Protein AF-A0A4Q2V9C9-F1 (afdb_monomer_lite)

Structure (mmCIF, N/CA/C/O backbone):
data_AF-A0A4Q2V9C9-F1
#
_entry.id   AF-A0A4Q2V9C9-F1
#
loop_
_atom_site.group_PDB
_atom_site.id
_atom_site.type_symbol
_atom_site.label_atom_id
_atom_site.label_alt_id
_atom_site.label_comp_id
_atom_site.label_asym_id
_atom_site.label_entity_id
_atom_site.label_seq_id
_atom_site.pdbx_PDB_ins_code
_atom_site.Cartn_x
_atom_site.Cartn_y
_atom_site.Cartn_z
_atom_site.occupancy
_atom_site.B_iso_or_equiv
_atom_site.auth_seq_id
_atom_site.auth_comp_id
_atom_site.auth_asym_id
_atom_site.auth_atom_id
_atom_site.pdbx_PDB_model_num
ATOM 1 N N . MET A 1 1 ? -4.840 -22.068 32.275 1.00 35.94 1 MET A N 1
ATOM 2 C CA . MET A 1 1 ? -5.471 -22.277 30.952 1.00 35.94 1 MET A CA 1
ATOM 3 C C . MET A 1 1 ? -5.569 -20.930 30.246 1.00 35.94 1 MET A C 1
ATOM 5 O O . MET A 1 1 ? -6.285 -20.073 30.759 1.00 35.94 1 MET A O 1
ATOM 9 N N . PRO A 1 2 ? -4.843 -20.669 29.145 1.00 37.09 2 PRO A N 1
ATOM 10 C CA . PRO A 1 2 ? -5.094 -19.464 28.364 1.00 37.09 2 PRO A CA 1
ATOM 11 C C . PRO A 1 2 ? -6.475 -19.609 27.707 1.00 37.09 2 PRO A C 1
ATOM 13 O O . PRO A 1 2 ? -6.730 -20.580 27.001 1.00 37.09 2 PRO A O 1
ATOM 16 N N . LYS A 1 3 ? -7.395 -18.682 27.994 1.00 41.56 3 LYS A N 1
ATOM 17 C CA . LYS A 1 3 ? -8.727 -18.662 27.374 1.00 41.56 3 LYS A CA 1
ATOM 18 C C . LYS A 1 3 ? -8.555 -18.455 25.866 1.00 41.56 3 LYS A C 1
ATOM 20 O O . LYS A 1 3 ? -7.966 -17.453 25.457 1.00 41.56 3 LYS A O 1
ATOM 25 N N . SER A 1 4 ? -9.062 -19.377 25.048 1.00 42.28 4 SER A N 1
ATOM 26 C CA . SER A 1 4 ? -9.172 -19.169 23.603 1.00 42.28 4 SER A CA 1
ATOM 27 C C . SER A 1 4 ? -10.038 -17.934 23.367 1.00 42.28 4 SER A C 1
ATOM 29 O O . SER A 1 4 ? -11.183 -17.882 23.821 1.00 42.28 4 SER A O 1
ATOM 31 N N . ARG A 1 5 ? -9.491 -16.909 22.704 1.00 52.25 5 ARG A N 1
ATOM 32 C CA . ARG A 1 5 ? -10.283 -15.737 22.312 1.00 52.25 5 ARG A CA 1
ATOM 33 C C . ARG A 1 5 ? -11.368 -16.219 21.355 1.00 52.25 5 ARG A C 1
ATOM 35 O O . ARG A 1 5 ? -11.037 -16.790 20.319 1.00 52.25 5 ARG A O 1
ATOM 42 N N . LEU A 1 6 ? -12.634 -15.997 21.711 1.00 57.38 6 LEU A N 1
ATOM 43 C CA . LEU A 1 6 ? -13.754 -16.113 20.780 1.00 57.38 6 LEU A CA 1
ATOM 44 C C . LEU A 1 6 ? -13.397 -15.311 19.525 1.00 57.38 6 LEU A C 1
ATOM 46 O O . LEU A 1 6 ? -13.110 -14.113 19.609 1.00 57.38 6 LEU A O 1
ATOM 50 N N . LYS A 1 7 ? -13.323 -16.000 18.385 1.00 58.47 7 LYS A N 1
ATOM 51 C CA . LYS A 1 7 ? -13.111 -15.368 17.090 1.00 58.47 7 LYS A CA 1
ATOM 52 C C . LYS A 1 7 ? -14.456 -14.783 16.688 1.00 58.47 7 LYS A C 1
ATOM 54 O O . LYS A 1 7 ? -15.359 -15.519 16.319 1.00 58.47 7 LYS A O 1
ATOM 59 N N . TRP A 1 8 ? -14.599 -13.478 16.858 1.00 64.88 8 TRP A N 1
ATOM 60 C CA . TRP A 1 8 ? -15.768 -12.766 16.370 1.00 64.88 8 TRP A CA 1
ATOM 61 C C . TRP A 1 8 ? -15.749 -12.816 14.840 1.00 64.88 8 TRP A C 1
ATOM 63 O O . TRP A 1 8 ? -14.731 -12.475 14.236 1.00 64.88 8 TRP A O 1
ATOM 73 N N . GLU A 1 9 ? -16.841 -13.268 14.233 1.00 80.75 9 GLU A N 1
ATOM 74 C CA . GLU A 1 9 ? -17.073 -13.141 12.795 1.00 80.75 9 GLU A CA 1
ATOM 75 C C . GLU A 1 9 ? -17.795 -11.815 12.564 1.00 80.75 9 GLU A C 1
ATOM 77 O O . GLU A 1 9 ? -18.987 -11.700 12.820 1.00 80.75 9 GLU A O 1
ATOM 82 N N . TYR A 1 10 ? -17.044 -10.795 12.160 1.00 85.88 10 TYR A N 1
ATOM 83 C CA . TYR A 1 10 ? -17.570 -9.511 11.706 1.00 85.88 10 TYR A CA 1
ATOM 84 C C . TYR A 1 10 ? -16.677 -8.991 10.578 1.00 85.88 10 TYR A C 1
ATOM 86 O O . TYR A 1 10 ? -15.499 -9.362 10.489 1.00 85.88 10 TYR A O 1
ATOM 94 N N . THR A 1 11 ? -17.237 -8.153 9.715 1.00 87.00 11 THR A N 1
ATOM 95 C CA . THR A 1 11 ? -16.527 -7.495 8.613 1.00 87.00 11 THR A CA 1
ATOM 96 C C . THR A 1 11 ? -16.104 -6.074 8.998 1.00 87.00 11 THR A C 1
ATOM 98 O O . THR A 1 11 ? -16.610 -5.492 9.958 1.00 87.00 11 THR A O 1
ATOM 101 N N . GLU A 1 12 ? -15.157 -5.487 8.261 1.00 82.94 12 GLU A N 1
ATOM 102 C CA . GLU A 1 12 ? -14.814 -4.068 8.451 1.00 82.94 12 GLU A CA 1
ATOM 103 C C . GLU A 1 12 ? -15.999 -3.145 8.121 1.00 82.94 12 GLU A C 1
ATOM 105 O O . GLU A 1 12 ? -16.130 -2.095 8.747 1.00 82.94 12 GLU A O 1
ATOM 110 N N . ASP A 1 13 ? -16.906 -3.570 7.236 1.00 84.75 13 ASP A N 1
ATOM 111 C CA . ASP A 1 13 ? -18.149 -2.851 6.938 1.00 84.75 13 ASP A CA 1
ATOM 112 C C . ASP A 1 13 ? -19.088 -2.841 8.156 1.00 84.75 13 ASP A C 1
ATOM 114 O O . ASP A 1 13 ? -19.597 -1.784 8.527 1.00 84.75 13 ASP A O 1
ATOM 118 N N . ASP A 1 14 ? -19.236 -3.972 8.861 1.00 88.62 14 ASP A N 1
ATOM 119 C CA . ASP A 1 14 ? -20.010 -4.033 10.114 1.00 88.62 14 ASP A CA 1
ATOM 120 C C . ASP A 1 14 ? -19.426 -3.091 11.180 1.00 88.62 14 ASP A C 1
ATOM 122 O O . ASP A 1 14 ? -20.158 -2.460 11.947 1.00 88.62 14 ASP A O 1
ATOM 126 N N . MET A 1 15 ? -18.093 -2.974 11.230 1.00 89.75 15 MET A N 1
ATOM 127 C CA . MET A 1 15 ? -17.400 -2.062 12.140 1.00 89.75 15 MET A CA 1
ATOM 128 C C . MET A 1 15 ? -17.604 -0.594 11.743 1.00 89.75 15 MET A C 1
ATOM 130 O O . MET A 1 15 ? -17.815 0.240 12.622 1.00 89.75 15 MET A O 1
ATOM 134 N N . ALA A 1 16 ? -17.566 -0.270 10.448 1.00 85.44 16 ALA A N 1
ATOM 135 C CA . ALA A 1 16 ? -17.813 1.080 9.944 1.00 85.44 16 ALA A CA 1
ATOM 136 C C . ALA A 1 16 ? -19.255 1.527 10.225 1.00 85.44 16 ALA A C 1
ATOM 138 O O . ALA A 1 16 ? -19.476 2.608 10.772 1.00 85.44 16 ALA A O 1
ATOM 139 N N . GLU A 1 17 ? -20.225 0.655 9.960 1.00 89.81 17 GLU A N 1
ATOM 140 C CA . GLU A 1 17 ? -21.634 0.861 10.294 1.00 89.81 17 GLU A CA 1
ATOM 141 C C . GLU A 1 17 ? -21.854 1.031 11.805 1.00 89.81 17 GLU A C 1
ATOM 143 O O . GLU A 1 17 ? -22.653 1.863 12.230 1.00 89.81 17 GLU A O 1
ATOM 148 N N . ALA A 1 18 ? -21.116 0.294 12.642 1.00 92.44 18 ALA A N 1
ATOM 149 C CA . ALA A 1 18 ? -21.180 0.454 14.095 1.00 92.44 18 ALA A CA 1
ATOM 150 C C . ALA A 1 18 ? -20.594 1.790 14.581 1.00 92.44 18 ALA A C 1
ATOM 152 O O . ALA A 1 18 ? -21.030 2.313 15.607 1.00 92.44 18 ALA A O 1
ATOM 153 N N . ILE A 1 19 ? -19.607 2.348 13.875 1.00 89.94 19 ILE A N 1
ATOM 154 C CA . ILE A 1 19 ? -19.083 3.691 14.159 1.00 89.94 19 ILE A CA 1
ATOM 155 C C . ILE A 1 19 ? -20.125 4.745 13.767 1.00 89.94 19 ILE A C 1
ATOM 157 O O . ILE A 1 19 ? -20.413 5.621 14.581 1.00 89.94 19 ILE A O 1
ATOM 161 N N . LEU A 1 20 ? -20.741 4.616 12.585 1.00 90.12 20 LEU A N 1
ATOM 162 C CA . LEU A 1 20 ? -21.811 5.506 12.111 1.00 90.12 20 LEU A CA 1
ATOM 163 C C . LEU A 1 20 ? -23.022 5.510 13.053 1.00 90.12 20 LEU A C 1
ATOM 165 O O . LEU A 1 20 ? -23.556 6.568 13.381 1.00 90.12 20 LEU A O 1
ATOM 169 N N . ASP A 1 21 ? -23.405 4.338 13.569 1.00 92.00 21 ASP A N 1
ATOM 170 C CA . ASP A 1 21 ? -24.454 4.204 14.583 1.00 92.00 21 ASP A CA 1
ATOM 171 C C . ASP A 1 21 ? -24.190 5.109 15.810 1.00 92.00 21 ASP A C 1
ATOM 173 O O . ASP A 1 21 ? -25.122 5.652 16.405 1.00 92.00 21 ASP A O 1
ATOM 177 N N . ILE A 1 22 ? -22.927 5.317 16.184 1.00 91.75 22 ILE A N 1
ATOM 178 C CA . ILE A 1 22 ? -22.549 6.148 17.333 1.00 91.75 22 ILE A CA 1
ATOM 179 C C . ILE A 1 22 ? -22.455 7.625 16.944 1.00 91.75 22 ILE A C 1
ATOM 181 O O . ILE A 1 22 ? -22.950 8.476 17.685 1.00 91.75 22 ILE A O 1
ATOM 185 N N . THR A 1 23 ? -21.813 7.942 15.816 1.00 88.88 23 THR A N 1
ATOM 186 C CA . THR A 1 23 ? -21.525 9.333 15.426 1.00 88.88 23 THR A CA 1
ATOM 187 C C . THR A 1 23 ? -22.740 10.054 14.856 1.00 88.88 23 THR A C 1
ATOM 189 O O . THR A 1 23 ? -22.965 11.215 15.193 1.00 88.88 23 THR A O 1
ATOM 192 N N . ASP A 1 24 ? -23.538 9.361 14.044 1.00 88.62 24 ASP A N 1
ATOM 193 C CA . ASP A 1 24 ? -24.594 9.966 13.225 1.00 88.62 24 ASP A CA 1
ATOM 194 C C . ASP A 1 24 ? -25.986 9.595 13.743 1.00 88.62 24 ASP A C 1
ATOM 196 O O . ASP A 1 24 ? -26.940 10.360 13.597 1.00 88.62 24 ASP A O 1
ATOM 200 N N . HIS A 1 25 ? -26.113 8.421 14.370 1.00 88.44 25 HIS A N 1
ATOM 201 C CA . HIS A 1 25 ? -27.388 7.923 14.895 1.00 88.44 25 HIS A CA 1
ATOM 202 C C . HIS A 1 25 ? -27.498 8.004 16.426 1.00 88.44 25 HIS A C 1
ATOM 204 O O . HIS A 1 25 ? -28.549 7.685 16.981 1.00 88.44 25 HIS A O 1
ATOM 210 N N . GLY A 1 26 ? -26.448 8.468 17.115 1.00 91.44 26 GLY A N 1
ATOM 211 C CA . GLY A 1 26 ? -26.465 8.752 18.553 1.00 91.44 26 GLY A CA 1
ATOM 212 C C . GLY A 1 26 ? -26.610 7.522 19.456 1.00 91.44 26 GLY A C 1
ATOM 213 O O . GLY A 1 26 ? -26.952 7.661 20.634 1.00 91.44 26 GLY A O 1
ATOM 214 N N . PHE A 1 27 ? -26.375 6.312 18.940 1.00 93.69 27 PHE A N 1
ATOM 215 C CA . PHE A 1 27 ? -26.406 5.099 19.751 1.00 93.69 27 PHE A CA 1
ATOM 216 C C . PHE A 1 27 ? -25.232 5.056 20.734 1.00 93.69 27 PHE A C 1
ATOM 218 O O . PHE A 1 27 ? -24.124 5.517 20.459 1.00 93.69 27 PHE A O 1
ATOM 225 N N . SER A 1 28 ? -25.445 4.425 21.894 1.00 95.62 28 SER A N 1
ATOM 226 C CA . SER A 1 28 ? -24.327 4.140 22.797 1.00 95.62 28 SER A CA 1
ATOM 227 C C . SER A 1 28 ? -23.390 3.077 22.195 1.00 95.62 28 SER A C 1
ATOM 229 O O . SER A 1 28 ? -23.854 2.180 21.483 1.00 95.62 28 SER A O 1
ATOM 231 N N . PRO A 1 29 ? -22.090 3.061 22.558 1.00 93.88 29 PRO A N 1
ATOM 232 C CA . PRO A 1 29 ? -21.152 2.054 22.057 1.00 93.88 29 PRO A CA 1
ATOM 233 C C . PRO A 1 29 ? -21.555 0.603 22.343 1.00 93.88 29 PRO A C 1
ATOM 235 O O . PRO A 1 29 ? -21.144 -0.308 21.634 1.00 93.88 29 PRO A O 1
ATOM 238 N N . LEU A 1 30 ? -22.341 0.363 23.398 1.00 94.81 30 LEU A N 1
ATOM 239 C CA . LEU A 1 30 ? -22.872 -0.968 23.693 1.00 94.81 30 LEU A CA 1
ATOM 240 C C . LEU A 1 30 ? -23.998 -1.352 22.723 1.00 94.81 30 LEU A C 1
ATOM 242 O O . LEU A 1 30 ? -23.991 -2.467 22.209 1.00 94.81 30 LEU A O 1
ATOM 246 N N . GLN A 1 31 ? -24.935 -0.436 22.467 1.00 95.50 31 GLN A N 1
ATOM 247 C CA . GLN A 1 31 ? -26.066 -0.669 21.565 1.00 95.50 31 GLN A CA 1
ATOM 248 C C . GLN A 1 31 ? -25.604 -0.857 20.120 1.00 95.50 31 GLN A C 1
ATOM 250 O O . GLN A 1 31 ? -26.022 -1.818 19.480 1.00 95.50 31 GLN A O 1
ATOM 255 N N . ALA A 1 32 ? -24.702 0.001 19.636 1.00 96.06 32 ALA A N 1
ATOM 256 C CA . ALA A 1 32 ? -24.127 -0.117 18.297 1.00 96.06 32 ALA A CA 1
ATOM 257 C C . ALA A 1 32 ? -23.388 -1.456 18.117 1.00 96.06 32 ALA A C 1
ATOM 259 O O . ALA A 1 32 ? -23.623 -2.181 17.152 1.00 96.06 32 ALA A O 1
ATOM 260 N N . ALA A 1 33 ? -22.570 -1.843 19.106 1.00 95.12 33 ALA A N 1
ATOM 261 C CA . ALA A 1 33 ? -21.852 -3.115 19.086 1.00 95.12 33 ALA A CA 1
ATOM 262 C C . ALA A 1 33 ? -22.792 -4.328 19.011 1.00 95.12 33 ALA A C 1
ATOM 264 O O . ALA A 1 33 ? -22.582 -5.230 18.204 1.00 95.12 33 ALA A O 1
ATOM 265 N N . GLN A 1 34 ? -23.853 -4.339 19.821 1.00 94.75 34 GLN A N 1
ATOM 266 C CA . GLN A 1 34 ? -24.845 -5.417 19.806 1.00 94.75 34 GLN A CA 1
ATOM 267 C C . GLN A 1 34 ? -25.637 -5.458 18.497 1.00 94.75 34 GLN A C 1
ATOM 269 O O . GLN A 1 34 ? -25.852 -6.537 17.951 1.00 94.75 34 GLN A O 1
ATOM 274 N N . ARG A 1 35 ? -26.042 -4.294 17.980 1.00 93.94 35 ARG A N 1
ATOM 275 C CA . ARG A 1 35 ? -26.836 -4.169 16.753 1.00 93.94 35 ARG A CA 1
ATOM 276 C C . ARG A 1 35 ? -26.093 -4.682 15.521 1.00 9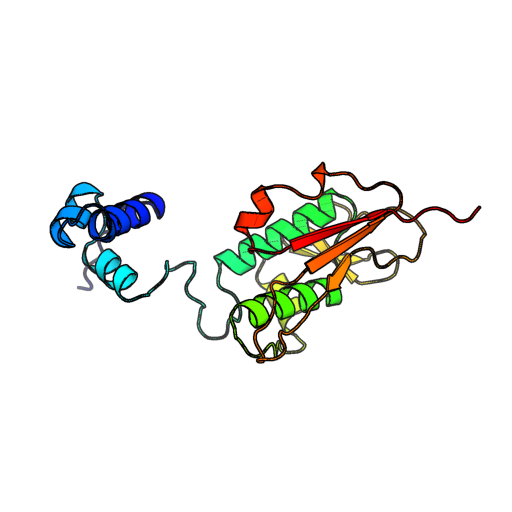3.94 35 ARG A C 1
ATOM 278 O O . ARG A 1 35 ? -26.713 -5.319 14.676 1.00 93.94 35 ARG A O 1
ATOM 285 N N . ARG A 1 36 ? -24.789 -4.408 15.430 1.00 93.62 36 ARG A N 1
ATOM 286 C CA . ARG A 1 36 ? -23.940 -4.791 14.289 1.00 93.62 36 ARG A CA 1
ATOM 287 C C . ARG A 1 36 ? -23.138 -6.074 14.518 1.00 93.62 36 ARG A C 1
ATOM 289 O O . ARG A 1 36 ? -22.355 -6.463 13.665 1.00 93.62 36 ARG A O 1
ATOM 296 N N . GLY A 1 37 ? -23.305 -6.734 15.667 1.00 92.25 37 GLY A N 1
ATOM 297 C CA . GLY A 1 37 ? -22.597 -7.980 15.979 1.00 92.25 37 GLY A CA 1
ATOM 298 C C . GLY A 1 37 ? -21.080 -7.824 16.154 1.00 92.25 37 GLY A C 1
ATOM 299 O O . GLY A 1 37 ? -20.348 -8.809 16.066 1.00 92.25 37 GLY A O 1
ATOM 300 N N . VAL A 1 38 ? -20.591 -6.609 16.424 1.00 93.06 38 VAL A N 1
ATOM 301 C CA . VAL A 1 38 ? -19.156 -6.325 16.566 1.00 93.06 38 VAL A CA 1
ATOM 302 C C . VAL A 1 38 ? -18.707 -6.344 18.035 1.00 93.06 38 VAL A C 1
ATOM 304 O O . VAL A 1 38 ? -19.470 -5.983 18.936 1.00 93.06 38 VAL A O 1
ATOM 307 N N . PRO A 1 39 ? -17.446 -6.709 18.334 1.00 93.12 39 PRO A N 1
ATOM 308 C CA . PRO A 1 39 ? -16.933 -6.635 19.695 1.00 93.12 39 PRO A CA 1
ATOM 309 C C . PRO A 1 39 ? -16.861 -5.182 20.183 1.00 93.12 39 PRO A C 1
ATOM 311 O O . PRO A 1 39 ? -16.101 -4.369 19.654 1.00 93.12 39 PRO A O 1
ATOM 314 N N . ARG A 1 40 ? -17.572 -4.873 21.275 1.00 94.12 40 ARG A N 1
ATOM 315 C CA . ARG A 1 40 ? -17.596 -3.530 21.889 1.00 94.12 40 ARG A CA 1
ATOM 316 C C . ARG A 1 40 ? -16.203 -2.974 22.191 1.00 94.12 40 ARG A C 1
ATOM 318 O O . ARG A 1 40 ? -15.967 -1.785 22.015 1.00 94.12 40 ARG A O 1
ATOM 325 N N . THR A 1 41 ? -15.283 -3.811 22.668 1.00 92.31 41 THR A N 1
ATOM 326 C CA . THR A 1 41 ? -13.906 -3.385 22.969 1.00 92.31 41 THR A CA 1
ATOM 327 C C . THR A 1 41 ? -13.179 -2.913 21.717 1.00 92.31 41 THR A C 1
ATOM 329 O O . THR A 1 41 ? -12.509 -1.890 21.757 1.00 92.31 41 THR A O 1
ATOM 332 N N . THR A 1 42 ? -13.360 -3.615 20.596 1.00 91.00 42 THR A N 1
ATOM 333 C CA . THR A 1 42 ? -12.767 -3.228 19.315 1.00 91.00 42 THR A CA 1
ATOM 334 C C . THR A 1 42 ? -13.397 -1.948 18.783 1.00 91.00 42 THR A C 1
ATOM 336 O O . THR A 1 42 ? -12.667 -1.074 18.337 1.00 91.00 42 THR A O 1
ATOM 339 N N . LEU A 1 43 ? -14.719 -1.794 18.894 1.00 91.25 43 LEU A N 1
ATOM 340 C CA . LEU A 1 43 ? -15.416 -0.567 18.503 1.00 91.25 43 LEU A CA 1
ATOM 341 C C . LEU A 1 43 ? -14.917 0.660 19.288 1.00 91.25 43 LEU A C 1
ATOM 343 O O . LEU A 1 43 ? -14.650 1.703 18.701 1.00 91.25 43 LEU A O 1
ATOM 347 N N . ILE A 1 44 ? -14.706 0.524 20.601 1.00 92.31 44 ILE A N 1
ATOM 348 C CA . ILE A 1 44 ? -14.114 1.586 21.433 1.00 92.31 44 ILE A CA 1
ATOM 349 C C . ILE A 1 44 ? -12.675 1.890 21.008 1.00 92.31 44 ILE A C 1
ATOM 351 O O . ILE A 1 44 ? -12.305 3.056 20.896 1.00 92.31 44 ILE A O 1
ATOM 355 N N . ASP A 1 45 ? -11.863 0.865 20.742 1.00 87.06 45 ASP A N 1
ATOM 356 C CA . ASP A 1 45 ? -10.508 1.055 20.221 1.00 87.06 45 ASP A CA 1
ATOM 357 C C . ASP A 1 45 ? -10.519 1.834 18.892 1.00 87.06 45 ASP A C 1
ATOM 359 O O . ASP A 1 45 ? -9.686 2.728 18.717 1.00 87.06 45 ASP A O 1
ATOM 363 N N . ARG A 1 46 ? -11.476 1.548 17.991 1.00 88.19 46 ARG A N 1
ATOM 364 C CA . ARG A 1 46 ? -11.657 2.289 16.729 1.00 88.19 46 ARG A CA 1
ATOM 365 C C . ARG A 1 46 ? -12.011 3.754 16.960 1.00 88.19 46 ARG A C 1
ATOM 367 O O . ARG A 1 46 ? -11.387 4.620 16.356 1.00 88.19 46 ARG A O 1
ATOM 374 N N . LEU A 1 47 ? -12.953 4.040 17.862 1.00 83.62 47 LEU A N 1
ATOM 375 C CA . LEU A 1 47 ? -13.335 5.415 18.218 1.00 83.62 47 LEU A CA 1
ATOM 376 C C . LEU A 1 47 ? -12.170 6.208 18.822 1.00 83.62 47 LEU A C 1
ATOM 378 O O . LEU A 1 47 ? -12.051 7.406 18.594 1.00 83.62 47 LEU A O 1
ATOM 382 N N . ASN A 1 48 ? -11.278 5.528 19.543 1.00 85.69 48 ASN A N 1
ATOM 383 C CA . ASN A 1 48 ? -10.049 6.113 20.080 1.00 85.69 48 ASN A CA 1
ATOM 384 C C . ASN A 1 48 ?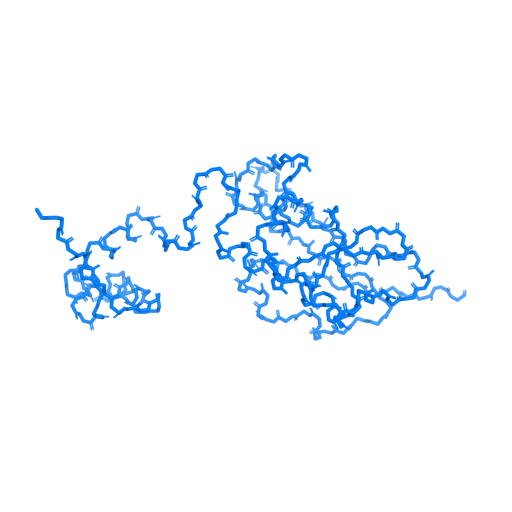 -8.919 6.223 19.034 1.00 85.69 48 ASN A C 1
ATOM 386 O O . ASN A 1 48 ? -7.771 6.494 19.391 1.00 85.69 48 ASN A O 1
ATOM 390 N N . GLY A 1 49 ? -9.216 5.991 17.753 1.00 74.69 49 GLY A N 1
ATOM 391 C CA . GLY A 1 49 ? -8.293 6.190 16.638 1.00 74.69 49 GLY A CA 1
ATOM 392 C C . GLY A 1 49 ? -7.415 4.987 16.286 1.00 74.69 49 GLY A C 1
ATOM 393 O O . GLY A 1 49 ? -6.511 5.128 15.462 1.00 74.69 49 GLY A O 1
ATOM 394 N N . ARG A 1 50 ? -7.635 3.793 16.860 1.00 79.94 50 ARG A N 1
ATOM 395 C CA . ARG A 1 50 ? -6.942 2.587 16.370 1.00 79.94 50 ARG A CA 1
ATOM 396 C C . ARG A 1 50 ? -7.579 2.115 15.066 1.00 79.94 50 ARG A C 1
ATOM 398 O O . ARG A 1 50 ? -8.770 1.853 15.024 1.00 79.94 50 ARG A O 1
ATOM 405 N N . GLY A 1 51 ? -6.783 1.940 14.016 1.00 77.00 51 GLY A N 1
ATOM 406 C CA . GLY A 1 51 ? -7.245 1.335 12.762 1.00 77.00 51 GLY A CA 1
ATOM 407 C C . GLY A 1 51 ? -7.420 -0.185 12.851 1.00 77.00 51 GLY A C 1
ATOM 408 O O . GLY A 1 51 ? -7.066 -0.813 13.860 1.00 77.00 51 GLY A O 1
ATOM 409 N N . ALA A 1 52 ? -7.922 -0.787 11.770 1.00 75.50 52 ALA A N 1
ATOM 410 C CA . ALA A 1 52 ? -7.984 -2.237 11.618 1.00 75.50 52 ALA A CA 1
ATOM 411 C C . ALA A 1 52 ? -6.612 -2.878 11.805 1.00 75.50 52 ALA A C 1
ATOM 413 O O . ALA A 1 52 ? -5.581 -2.268 11.528 1.00 75.50 52 ALA A O 1
ATOM 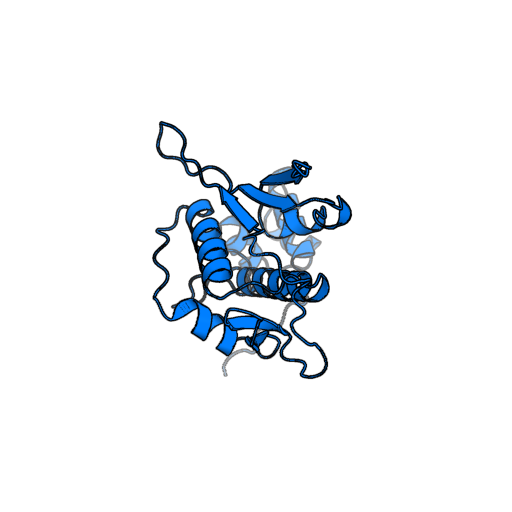414 N N . ALA A 1 53 ? -6.578 -4.131 12.258 1.00 72.44 53 ALA A N 1
ATOM 415 C CA . ALA A 1 53 ? -5.311 -4.831 12.475 1.00 72.44 53 ALA A CA 1
ATOM 416 C C . ALA A 1 53 ? -4.448 -4.897 11.197 1.00 72.44 53 ALA A C 1
ATOM 418 O O . ALA A 1 53 ? -3.223 -4.937 11.277 1.00 72.44 53 ALA A O 1
ATOM 419 N N . GLU A 1 54 ? -5.080 -4.893 10.022 1.00 66.06 54 GLU A N 1
ATOM 420 C CA . GLU A 1 54 ? -4.418 -4.859 8.715 1.00 66.06 54 GLU A CA 1
ATOM 421 C C . GLU A 1 54 ? -3.903 -3.474 8.295 1.00 66.06 54 GLU A C 1
ATOM 423 O O . GLU A 1 54 ? -2.912 -3.384 7.560 1.00 66.06 54 GLU A O 1
ATOM 428 N N . ASP A 1 55 ? -4.527 -2.415 8.810 1.00 69.88 55 ASP A N 1
ATOM 429 C CA . ASP A 1 55 ? -4.131 -1.022 8.596 1.00 69.88 55 ASP A CA 1
ATOM 430 C C . ASP A 1 55 ? -3.101 -0.549 9.625 1.00 69.88 55 ASP A C 1
ATOM 432 O O . ASP A 1 55 ? -2.395 0.435 9.406 1.00 69.88 55 ASP A O 1
ATOM 436 N N . GLN A 1 56 ? -2.948 -1.282 10.728 1.00 75.31 56 GLN A N 1
ATOM 437 C CA . GLN A 1 56 ? -1.888 -1.041 11.693 1.00 75.31 56 GLN A CA 1
ATOM 438 C C . GLN A 1 56 ? -0.521 -1.377 11.089 1.00 75.31 56 GLN A C 1
ATOM 440 O O . GLN A 1 56 ? -0.250 -2.489 10.620 1.00 75.31 56 GLN A O 1
ATOM 445 N N . ILE A 1 57 ? 0.383 -0.400 11.135 1.00 77.56 57 ILE A N 1
ATOM 446 C CA . ILE A 1 57 ? 1.758 -0.576 10.683 1.00 77.56 57 ILE A CA 1
ATOM 447 C C . ILE A 1 57 ? 2.492 -1.459 11.694 1.00 77.56 57 ILE A C 1
ATOM 449 O O . ILE A 1 57 ? 2.648 -1.115 12.866 1.00 77.56 57 ILE A O 1
ATOM 453 N N . GLN A 1 58 ? 2.957 -2.623 11.238 1.00 76.31 58 GLN A N 1
ATOM 454 C CA . GLN A 1 58 ? 3.741 -3.524 12.081 1.00 76.31 58 GLN A CA 1
ATOM 455 C C . GLN A 1 58 ? 5.065 -2.867 12.501 1.00 76.31 58 GLN A C 1
ATOM 457 O O . GLN A 1 58 ? 5.673 -2.155 11.693 1.00 76.31 58 GLN A O 1
ATOM 462 N N . PRO A 1 59 ? 5.596 -3.182 13.699 1.00 71.88 59 PRO A N 1
ATOM 463 C CA . PRO A 1 59 ? 6.914 -2.718 14.110 1.00 71.88 59 PRO A CA 1
ATOM 464 C C . PRO A 1 59 ? 7.960 -3.014 13.027 1.00 71.88 59 PRO A C 1
ATOM 466 O O . PRO A 1 59 ? 8.091 -4.154 12.578 1.00 71.88 59 PRO A O 1
ATOM 469 N N . ARG A 1 60 ? 8.719 -1.987 12.618 1.00 75.62 60 ARG A N 1
ATOM 470 C CA . ARG A 1 60 ? 9.750 -2.019 11.553 1.00 75.62 60 ARG A CA 1
ATOM 471 C C . ARG A 1 60 ? 9.236 -2.039 10.104 1.00 75.62 60 ARG A C 1
ATOM 473 O O . ARG A 1 60 ? 10.067 -2.057 9.190 1.00 75.62 60 ARG A O 1
ATOM 480 N N . ARG A 1 61 ? 7.922 -2.018 9.854 1.00 84.00 61 ARG A N 1
ATOM 481 C CA . ARG A 1 61 ? 7.377 -1.725 8.517 1.00 84.00 61 ARG A CA 1
ATOM 482 C C . ARG A 1 61 ? 7.158 -0.222 8.359 1.00 84.00 61 ARG A C 1
ATOM 484 O O . ARG A 1 61 ? 6.995 0.490 9.338 1.00 84.00 61 ARG A O 1
ATOM 491 N N . ARG A 1 62 ? 7.214 0.247 7.110 1.00 84.88 62 ARG A N 1
ATOM 492 C CA . ARG A 1 62 ? 6.870 1.635 6.750 1.00 84.88 62 ARG A CA 1
ATOM 493 C C . ARG A 1 62 ? 5.441 1.769 6.242 1.00 84.88 62 ARG A C 1
ATOM 495 O O . ARG A 1 62 ? 4.888 2.844 6.319 1.00 84.88 62 ARG A O 1
ATOM 502 N N . LEU A 1 63 ? 4.889 0.687 5.702 1.00 83.25 63 LEU A N 1
ATOM 503 C CA . LEU A 1 63 ? 3.535 0.629 5.177 1.00 83.25 63 LEU A CA 1
ATOM 504 C C . LEU A 1 63 ? 2.752 -0.439 5.940 1.00 83.25 63 LEU A C 1
ATOM 506 O O . LEU A 1 63 ? 3.334 -1.445 6.373 1.00 83.25 63 LEU A O 1
ATOM 510 N N . SER A 1 64 ? 1.448 -0.224 6.085 1.00 82.19 64 SER A N 1
ATOM 511 C CA . SER A 1 64 ? 0.510 -1.232 6.574 1.00 82.19 64 SER A CA 1
ATOM 512 C C . SER A 1 64 ? 0.396 -2.391 5.581 1.00 82.19 64 SER A C 1
ATOM 514 O O . SER A 1 64 ? 0.853 -2.307 4.435 1.00 82.19 64 SER A O 1
ATOM 516 N N . LYS A 1 65 ? -0.213 -3.503 6.007 1.00 82.75 65 LYS A N 1
ATOM 517 C CA . LYS A 1 65 ? -0.407 -4.650 5.113 1.00 82.75 65 LYS A CA 1
ATOM 518 C C . LYS A 1 65 ? -1.297 -4.257 3.928 1.00 82.75 65 LYS A C 1
ATOM 520 O O . LYS A 1 65 ? -0.925 -4.529 2.790 1.00 82.75 65 LYS A O 1
ATOM 525 N N . ASN A 1 66 ? -2.386 -3.540 4.204 1.00 76.06 66 ASN A N 1
ATOM 526 C CA . ASN A 1 66 ? -3.321 -3.031 3.202 1.00 76.06 66 ASN A CA 1
ATOM 527 C C . ASN A 1 66 ? -2.629 -2.107 2.182 1.00 76.06 66 ASN A C 1
ATOM 529 O O . ASN A 1 66 ? -2.762 -2.279 0.972 1.00 76.06 66 ASN A O 1
ATOM 533 N N . GLN A 1 67 ? -1.794 -1.176 2.652 1.00 78.44 67 GLN A N 1
ATOM 534 C CA . GLN A 1 67 ? -1.005 -0.309 1.771 1.00 78.44 67 GLN A CA 1
ATOM 535 C C . GLN A 1 67 ? -0.025 -1.101 0.897 1.00 78.44 67 GLN A C 1
ATOM 537 O O . GLN A 1 67 ? 0.097 -0.831 -0.299 1.00 78.44 67 GLN A O 1
ATOM 542 N N . GLU A 1 68 ? 0.667 -2.095 1.466 1.00 87.50 68 GLU A N 1
ATOM 543 C CA . GLU A 1 68 ? 1.530 -2.983 0.685 1.00 87.50 68 GLU A CA 1
ATOM 544 C C . GLU A 1 68 ? 0.723 -3.788 -0.354 1.00 87.50 68 GLU A C 1
ATOM 546 O O . GLU A 1 68 ? 1.226 -4.000 -1.458 1.00 87.50 68 GLU A O 1
ATOM 551 N N . ASP A 1 69 ? -0.494 -4.239 -0.020 1.00 81.75 69 ASP A N 1
ATOM 552 C CA . ASP A 1 69 ? -1.369 -5.020 -0.913 1.00 81.75 69 ASP A CA 1
ATOM 553 C C . ASP A 1 69 ? -1.836 -4.166 -2.094 1.00 81.75 69 ASP A C 1
ATOM 555 O O . ASP A 1 69 ? -1.740 -4.581 -3.251 1.00 81.75 69 ASP A O 1
ATOM 559 N N . ARG A 1 70 ? -2.234 -2.924 -1.822 1.00 77.38 70 ARG A N 1
ATOM 560 C CA . ARG A 1 70 ? -2.618 -1.948 -2.846 1.00 77.38 70 ARG A CA 1
ATOM 561 C C . ARG A 1 70 ? -1.449 -1.570 -3.756 1.00 77.38 70 ARG A C 1
ATOM 563 O O . ARG A 1 70 ? -1.623 -1.486 -4.972 1.00 77.38 70 ARG A O 1
ATOM 570 N N . LEU A 1 71 ? -0.247 -1.402 -3.198 1.00 84.56 71 LEU A N 1
ATOM 571 C CA . LEU A 1 71 ? 0.965 -1.155 -3.985 1.00 84.56 71 LEU A CA 1
ATOM 572 C C . LEU A 1 71 ? 1.296 -2.343 -4.902 1.00 84.56 71 LEU A C 1
ATOM 574 O O . LEU A 1 71 ? 1.633 -2.143 -6.069 1.00 84.56 71 LEU A O 1
ATOM 578 N N . ALA A 1 72 ? 1.182 -3.575 -4.402 1.00 88.56 72 ALA A N 1
ATOM 579 C CA . ALA A 1 72 ? 1.393 -4.778 -5.206 1.00 88.56 72 ALA A CA 1
ATOM 580 C C . ALA A 1 72 ? 0.360 -4.895 -6.332 1.00 88.56 72 ALA A C 1
ATOM 582 O O . ALA A 1 72 ? 0.732 -5.117 -7.485 1.00 88.56 72 ALA A O 1
ATOM 583 N N . PHE A 1 73 ? -0.917 -4.660 -6.025 1.00 81.94 73 PHE A N 1
ATOM 584 C CA . PHE A 1 73 ? -1.982 -4.625 -7.022 1.00 81.94 73 PHE A CA 1
ATOM 585 C C . PHE A 1 73 ? -1.687 -3.608 -8.131 1.00 81.94 73 PHE A C 1
ATOM 587 O O . PHE A 1 73 ? -1.798 -3.938 -9.314 1.00 81.94 73 PHE A O 1
ATOM 594 N N . TRP A 1 74 ? -1.237 -2.401 -7.770 1.00 80.31 74 TRP A N 1
ATOM 595 C CA . TRP A 1 74 ? -0.814 -1.408 -8.752 1.00 80.31 74 TRP A CA 1
ATOM 596 C C . TRP A 1 74 ? 0.320 -1.916 -9.649 1.00 80.31 74 TRP A C 1
ATOM 598 O O . TRP A 1 74 ? 0.200 -1.825 -10.870 1.00 80.31 74 TRP A O 1
ATOM 608 N N . ILE A 1 75 ? 1.385 -2.492 -9.078 1.00 85.94 75 ILE A N 1
ATOM 609 C CA . ILE A 1 75 ? 2.521 -3.044 -9.841 1.00 85.94 75 ILE A CA 1
ATOM 610 C C . ILE A 1 75 ? 2.042 -4.103 -10.844 1.00 85.94 75 ILE A C 1
ATOM 612 O O . ILE A 1 75 ? 2.379 -4.041 -12.028 1.00 85.94 75 ILE A O 1
ATOM 616 N N . LEU A 1 76 ? 1.221 -5.054 -10.391 1.00 85.81 76 LEU A N 1
ATOM 617 C CA . LEU A 1 76 ? 0.672 -6.121 -11.234 1.00 85.81 76 LEU A CA 1
ATOM 618 C C . LEU A 1 76 ? -0.229 -5.567 -12.343 1.00 85.81 76 LEU A C 1
ATOM 620 O O . LEU A 1 76 ? -0.207 -6.054 -13.476 1.00 85.81 76 LEU A O 1
ATOM 624 N N . ARG A 1 77 ? -1.007 -4.526 -12.037 1.00 76.31 77 ARG A N 1
ATOM 625 C CA . ARG A 1 77 ? -1.837 -3.840 -13.027 1.00 76.31 77 ARG A CA 1
ATOM 626 C C . ARG A 1 77 ? -0.977 -3.144 -14.077 1.00 76.31 77 ARG A C 1
ATOM 628 O O . ARG A 1 77 ? -1.250 -3.312 -15.263 1.00 76.31 77 ARG A O 1
ATOM 635 N N . GLN A 1 78 ? 0.063 -2.418 -13.671 1.00 75.81 78 GLN A N 1
ATOM 636 C CA . GLN A 1 78 ? 1.003 -1.784 -14.598 1.00 75.81 78 GLN A CA 1
ATOM 637 C C . GLN A 1 78 ? 1.675 -2.814 -15.514 1.00 75.81 78 GLN A C 1
ATOM 639 O O . GLN A 1 78 ? 1.723 -2.615 -16.726 1.00 75.81 78 GLN A O 1
ATOM 644 N N . GLU A 1 79 ? 2.102 -3.960 -14.975 1.00 82.12 79 GLU A N 1
ATOM 645 C CA . GLU A 1 79 ? 2.626 -5.064 -15.788 1.00 82.12 79 GLU A CA 1
ATOM 646 C C . GLU A 1 79 ? 1.597 -5.562 -16.813 1.00 82.12 79 GLU A C 1
ATOM 648 O O . GLU A 1 79 ? 1.943 -5.732 -17.981 1.00 82.12 79 GLU A O 1
ATOM 653 N N . SER A 1 80 ? 0.331 -5.749 -16.418 1.00 76.62 80 SER A N 1
ATOM 654 C CA . SER A 1 80 ? -0.726 -6.208 -17.338 1.00 76.62 80 SER A CA 1
ATOM 655 C C . SER A 1 80 ? -1.001 -5.239 -18.493 1.00 76.62 80 SER A C 1
ATOM 657 O O . SER A 1 80 ? -1.478 -5.655 -19.545 1.00 76.62 80 SER A O 1
ATOM 659 N N . LEU A 1 81 ? -0.674 -3.959 -18.304 1.00 72.12 81 LEU A N 1
ATOM 660 C CA . LEU A 1 81 ? -0.771 -2.918 -19.325 1.00 72.12 81 LEU A CA 1
ATOM 661 C C . LEU A 1 81 ? 0.509 -2.804 -20.177 1.00 72.12 81 LEU A C 1
ATOM 663 O O . LEU A 1 81 ? 0.535 -2.029 -21.128 1.00 72.12 81 LEU A O 1
ATOM 667 N N . GLY A 1 82 ? 1.559 -3.574 -19.866 1.00 74.12 82 GLY A N 1
ATOM 668 C CA . GLY A 1 82 ? 2.858 -3.513 -20.546 1.00 74.12 82 GLY A CA 1
ATOM 669 C C . GLY A 1 82 ? 3.774 -2.387 -20.051 1.00 74.12 82 GLY A C 1
ATOM 670 O O . GLY A 1 82 ? 4.630 -1.921 -20.806 1.00 74.12 82 GLY A O 1
ATOM 671 N N . TYR A 1 83 ? 3.578 -1.940 -18.805 1.00 74.12 83 TYR A N 1
ATOM 672 C CA . TYR A 1 83 ? 4.287 -0.819 -18.175 1.00 74.12 83 TYR A CA 1
ATOM 673 C C . TYR A 1 83 ? 4.853 -1.184 -16.792 1.00 74.12 83 TYR A C 1
ATOM 675 O O . TYR A 1 83 ? 4.766 -0.396 -15.855 1.00 74.12 83 TYR A O 1
ATOM 683 N N . ALA A 1 84 ? 5.410 -2.390 -16.635 1.00 82.88 84 ALA A N 1
ATOM 684 C CA . ALA A 1 84 ? 5.943 -2.855 -15.350 1.00 82.88 84 ALA A CA 1
ATOM 685 C C . ALA A 1 84 ? 6.932 -1.831 -14.731 1.00 82.88 84 ALA A C 1
ATOM 687 O O . ALA A 1 84 ? 7.924 -1.484 -15.380 1.00 82.88 84 ALA A O 1
ATOM 688 N N . PRO A 1 85 ? 6.691 -1.338 -13.500 1.00 83.81 85 PRO A N 1
ATOM 689 C CA . PRO A 1 85 ? 7.484 -0.263 -12.918 1.00 83.81 85 PRO A CA 1
ATOM 690 C C . PRO A 1 85 ? 8.865 -0.746 -12.463 1.00 83.81 85 PRO A C 1
ATOM 692 O O . PRO A 1 85 ? 9.045 -1.882 -12.018 1.00 83.81 85 PRO A O 1
ATOM 695 N N . SER A 1 86 ? 9.853 0.141 -12.522 1.00 84.12 86 SER A N 1
ATOM 696 C CA . SER A 1 86 ? 11.199 -0.090 -11.999 1.00 84.12 86 SER A CA 1
ATOM 697 C C . SER A 1 86 ? 11.275 0.089 -10.478 1.00 84.12 86 SER A C 1
ATOM 699 O O . SER A 1 86 ? 10.393 0.664 -9.832 1.00 84.12 86 SER A O 1
ATOM 701 N N . HIS A 1 87 ? 12.387 -0.350 -9.884 1.00 87.62 87 HIS A N 1
ATOM 702 C CA . HIS A 1 87 ? 12.648 -0.159 -8.452 1.00 87.62 87 HIS A CA 1
ATOM 703 C C . HIS A 1 87 ? 12.642 1.318 -8.030 1.00 87.62 87 HIS A C 1
ATOM 705 O O . HIS A 1 87 ? 12.176 1.642 -6.936 1.00 87.62 87 HIS A O 1
ATOM 711 N N . SER A 1 88 ? 13.159 2.216 -8.876 1.00 79.88 88 SER A N 1
ATOM 712 C CA . SER A 1 88 ? 13.187 3.653 -8.588 1.00 79.88 88 SER A CA 1
ATOM 713 C C . SER A 1 88 ? 11.790 4.268 -8.653 1.00 79.88 88 SER A C 1
ATOM 715 O O . SER A 1 88 ? 11.448 5.068 -7.784 1.00 79.88 88 SER A O 1
ATOM 717 N N . GLN A 1 89 ? 10.957 3.840 -9.606 1.00 79.12 89 GLN A N 1
ATOM 718 C CA . GLN A 1 89 ? 9.561 4.276 -9.708 1.00 79.12 89 GLN A CA 1
ATOM 719 C C . GLN A 1 89 ? 8.736 3.821 -8.499 1.00 79.12 89 GLN A C 1
ATOM 721 O O . GLN A 1 89 ? 8.001 4.620 -7.924 1.00 79.12 89 GLN A O 1
ATOM 726 N N . ILE A 1 90 ? 8.913 2.574 -8.052 1.00 84.75 90 ILE A N 1
ATOM 727 C CA . ILE A 1 90 ? 8.257 2.069 -6.835 1.00 84.75 90 ILE A CA 1
ATOM 728 C C . ILE A 1 90 ? 8.713 2.866 -5.612 1.00 84.75 90 ILE A C 1
ATOM 730 O O . ILE A 1 90 ? 7.888 3.260 -4.791 1.00 84.75 90 ILE A O 1
ATOM 734 N N . ARG A 1 91 ? 10.017 3.147 -5.489 1.00 85.12 91 ARG A N 1
ATOM 735 C CA . ARG A 1 91 ? 10.538 3.966 -4.388 1.00 85.12 91 ARG A CA 1
ATOM 736 C C . ARG A 1 91 ? 9.904 5.358 -4.375 1.00 85.12 91 ARG A C 1
ATOM 738 O O . ARG A 1 91 ? 9.474 5.791 -3.311 1.00 85.12 91 ARG A O 1
ATOM 745 N N . ALA A 1 92 ? 9.843 6.030 -5.524 1.00 74.38 92 ALA A N 1
ATOM 746 C CA . ALA A 1 92 ? 9.239 7.355 -5.648 1.00 74.38 92 ALA A CA 1
ATOM 747 C C . ALA A 1 92 ? 7.754 7.336 -5.255 1.00 74.38 92 ALA A C 1
ATOM 749 O O . ALA A 1 92 ? 7.328 8.156 -4.448 1.00 74.38 92 ALA A O 1
ATOM 750 N N . CYS A 1 93 ? 7.006 6.334 -5.728 1.00 75.44 93 CYS A N 1
ATOM 751 C CA . CYS A 1 93 ? 5.605 6.126 -5.366 1.00 75.44 93 CYS A CA 1
ATOM 752 C C . CYS A 1 93 ? 5.416 6.015 -3.844 1.00 75.44 93 CYS A C 1
ATOM 754 O O . CYS A 1 93 ? 4.559 6.679 -3.266 1.00 75.44 93 CYS A O 1
ATOM 756 N N . VAL A 1 94 ? 6.236 5.203 -3.171 1.00 81.06 94 VAL A N 1
ATOM 757 C CA . VAL A 1 94 ? 6.122 5.015 -1.716 1.00 81.06 94 VAL A CA 1
ATOM 758 C C . VAL A 1 94 ? 6.568 6.254 -0.943 1.00 81.06 94 VAL A C 1
ATOM 760 O O . VAL A 1 94 ? 5.945 6.598 0.057 1.00 81.06 94 VAL A O 1
ATOM 763 N N . MET A 1 95 ? 7.611 6.950 -1.400 1.00 78.12 95 MET A N 1
ATOM 764 C CA . MET A 1 95 ? 8.030 8.219 -0.795 1.00 78.12 95 MET A CA 1
ATOM 765 C C . MET A 1 95 ? 6.920 9.275 -0.887 1.00 78.12 95 MET A C 1
ATOM 767 O O . MET A 1 95 ? 6.651 9.937 0.112 1.00 78.12 95 MET A O 1
ATOM 771 N N . GLY A 1 96 ? 6.237 9.379 -2.032 1.00 69.69 96 GLY A N 1
ATOM 772 C CA . GLY A 1 96 ? 5.084 10.268 -2.201 1.00 69.69 96 GLY A CA 1
ATOM 773 C C . GLY A 1 96 ? 3.924 9.909 -1.268 1.00 69.69 96 GLY A C 1
ATOM 774 O O . GLY A 1 96 ? 3.333 10.791 -0.647 1.00 69.69 96 GLY A O 1
ATOM 775 N N . LEU A 1 97 ? 3.650 8.612 -1.093 1.00 72.75 97 LEU A N 1
ATOM 776 C CA . LEU A 1 97 ? 2.614 8.134 -0.176 1.00 72.75 97 LEU A CA 1
ATOM 777 C C . LEU A 1 97 ? 2.927 8.481 1.285 1.00 72.75 97 LEU A C 1
ATOM 779 O O . LEU A 1 97 ? 2.065 9.015 1.973 1.00 72.75 97 LEU A O 1
ATOM 783 N N . LEU A 1 98 ? 4.159 8.254 1.752 1.00 76.31 98 LEU A N 1
ATOM 784 C CA . LEU A 1 98 ? 4.544 8.597 3.128 1.00 76.31 98 LEU A CA 1
ATOM 785 C C . LEU A 1 98 ? 4.495 10.107 3.391 1.00 76.31 98 LEU A C 1
ATOM 787 O O . LEU A 1 98 ? 4.041 10.530 4.451 1.00 76.31 98 LEU A O 1
ATOM 791 N N . ARG A 1 99 ? 4.905 10.927 2.414 1.00 69.75 99 ARG A N 1
ATOM 792 C CA . ARG A 1 99 ? 4.816 12.393 2.519 1.00 69.75 99 ARG A CA 1
ATOM 793 C C . ARG A 1 99 ? 3.381 12.868 2.686 1.00 69.75 99 ARG A C 1
ATOM 795 O O . ARG A 1 99 ? 3.135 13.750 3.501 1.00 69.75 99 ARG A O 1
ATOM 802 N N . GLN A 1 100 ? 2.438 12.267 1.959 1.00 62.78 100 GLN A N 1
ATOM 803 C CA . GLN A 1 100 ? 1.015 12.580 2.112 1.00 62.78 100 GLN A CA 1
ATOM 804 C C . GLN A 1 100 ? 0.506 12.265 3.525 1.00 62.78 100 GLN A C 1
ATOM 806 O O . GLN A 1 100 ? -0.361 12.967 4.035 1.00 62.78 100 GLN A O 1
ATOM 811 N N . GLN A 1 101 ? 1.059 11.241 4.174 1.00 68.38 101 GLN A N 1
ATOM 812 C CA . GLN A 1 101 ? 0.717 10.882 5.553 1.00 68.38 101 GLN A CA 1
ATOM 813 C C . GLN A 1 101 ? 1.397 11.779 6.601 1.00 68.38 101 GLN A C 1
ATOM 815 O O . GLN A 1 101 ? 1.248 11.540 7.796 1.00 68.38 101 GLN A O 1
ATOM 820 N N . GLY A 1 102 ? 2.141 12.807 6.176 1.00 65.19 102 GLY A N 1
ATOM 821 C CA . GLY A 1 102 ? 2.895 13.686 7.069 1.00 65.19 102 GLY A CA 1
ATOM 822 C C . GLY A 1 102 ? 4.156 13.038 7.649 1.00 65.19 102 GLY A C 1
ATOM 823 O O . GLY A 1 102 ? 4.739 13.577 8.588 1.00 65.19 102 GLY A O 1
ATOM 824 N N . GLU A 1 103 ? 4.594 11.893 7.114 1.00 69.94 103 GLU A N 1
ATOM 825 C CA . GLU A 1 103 ? 5.803 11.211 7.572 1.00 69.94 103 GLU A CA 1
ATOM 826 C C . GLU A 1 103 ? 7.064 11.679 6.833 1.00 69.94 103 GLU A C 1
ATOM 828 O O . GLU A 1 103 ? 7.051 12.009 5.643 1.00 69.94 103 GLU A O 1
ATOM 833 N N . HIS A 1 104 ? 8.205 11.630 7.532 1.00 68.50 104 HIS A N 1
ATOM 834 C CA . HIS A 1 104 ? 9.504 11.866 6.907 1.00 68.50 104 HIS A CA 1
ATOM 835 C C . HIS A 1 104 ? 9.833 10.722 5.923 1.00 68.50 104 HIS A C 1
ATOM 837 O O . HIS A 1 104 ? 9.925 9.561 6.340 1.00 68.50 104 HIS A O 1
ATOM 843 N N . PRO A 1 105 ? 10.074 11.013 4.631 1.00 64.19 105 PRO A N 1
ATOM 844 C CA . PRO A 1 105 ? 10.114 10.035 3.533 1.00 64.19 105 PRO A CA 1
ATOM 845 C C . PRO A 1 105 ? 11.355 9.132 3.497 1.00 64.19 105 PRO A C 1
ATOM 847 O O . PRO A 1 105 ? 11.666 8.551 2.453 1.00 64.19 105 PRO A O 1
ATOM 850 N N . ASP A 1 106 ? 12.090 8.984 4.596 1.00 75.12 106 ASP A N 1
ATOM 851 C CA . ASP A 1 106 ? 13.329 8.211 4.598 1.00 75.12 106 ASP A CA 1
ATOM 852 C C . ASP A 1 106 ? 13.063 6.704 4.558 1.00 75.12 106 ASP A C 1
ATOM 854 O O . ASP A 1 106 ? 13.008 5.983 5.564 1.00 75.12 106 ASP A O 1
ATOM 858 N N . LEU A 1 107 ? 12.934 6.199 3.333 1.00 82.38 107 LEU A N 1
ATOM 859 C CA . LEU A 1 107 ? 13.043 4.782 3.038 1.00 82.38 107 LEU A CA 1
ATOM 860 C C . LEU A 1 107 ? 14.518 4.391 2.997 1.00 82.38 107 LEU A C 1
ATOM 862 O O . LEU A 1 107 ? 15.282 4.897 2.173 1.00 82.38 107 LEU A O 1
ATOM 866 N N . GLY A 1 108 ? 14.909 3.385 3.776 1.00 84.88 108 GLY A N 1
ATOM 867 C CA . GLY A 1 108 ? 16.229 2.770 3.625 1.00 84.88 108 GLY A CA 1
ATOM 868 C C . GLY A 1 108 ? 16.467 2.263 2.193 1.00 84.88 108 GLY A C 1
ATOM 869 O O . GLY A 1 108 ? 15.529 1.851 1.504 1.00 84.88 108 GLY A O 1
ATOM 870 N N . ARG A 1 109 ? 17.730 2.256 1.741 1.00 85.00 109 ARG A N 1
ATOM 871 C CA . ARG A 1 109 ? 18.134 1.852 0.374 1.00 85.00 109 ARG A CA 1
ATOM 872 C C . ARG A 1 109 ? 17.580 0.480 -0.045 1.00 85.00 109 ARG A C 1
ATOM 874 O O . ARG A 1 109 ? 17.180 0.299 -1.187 1.00 85.00 109 ARG A O 1
ATOM 881 N N . ASN A 1 110 ? 17.473 -0.452 0.903 1.00 90.69 110 ASN A N 1
ATOM 882 C CA . ASN A 1 110 ? 17.019 -1.827 0.661 1.00 90.69 110 ASN A CA 1
ATOM 883 C C . ASN A 1 110 ? 15.505 -2.026 0.832 1.00 90.69 110 ASN A C 1
ATOM 885 O O . ASN A 1 110 ? 15.036 -3.163 0.796 1.00 90.69 110 ASN A O 1
ATOM 889 N N . TRP A 1 111 ? 14.730 -0.963 1.074 1.00 92.88 111 TRP A N 1
ATOM 890 C CA . TRP A 1 111 ? 13.308 -1.099 1.394 1.00 92.88 111 TRP A CA 1
ATOM 891 C C . TRP A 1 111 ? 12.520 -1.772 0.264 1.00 92.88 111 TRP A C 1
ATOM 893 O O . TRP A 1 111 ? 11.785 -2.716 0.540 1.00 92.88 111 TRP A O 1
ATOM 903 N N . VAL A 1 112 ? 12.734 -1.354 -0.992 1.00 92.50 112 VAL A N 1
ATOM 904 C CA . VAL A 1 112 ? 12.019 -1.900 -2.164 1.00 92.50 112 VAL A CA 1
ATOM 905 C C . VAL A 1 112 ? 12.324 -3.385 -2.344 1.00 92.50 112 VAL A C 1
ATOM 907 O O . VAL A 1 112 ? 11.409 -4.188 -2.474 1.00 92.50 112 VAL A O 1
ATOM 910 N N . ILE A 1 113 ? 13.599 -3.770 -2.246 1.00 93.12 113 ILE A N 1
ATOM 911 C CA . ILE A 1 113 ? 14.024 -5.176 -2.324 1.00 93.12 113 ILE A CA 1
ATOM 912 C C . ILE A 1 113 ? 13.346 -5.996 -1.223 1.00 93.12 113 ILE A C 1
ATOM 914 O O . ILE A 1 113 ? 12.776 -7.051 -1.482 1.00 93.12 113 ILE A O 1
ATOM 918 N N . LYS A 1 114 ? 13.355 -5.494 0.018 1.00 93.81 114 LYS A N 1
ATOM 919 C CA . LYS A 1 114 ? 12.690 -6.174 1.132 1.00 93.81 114 LYS A CA 1
ATOM 920 C C . LYS A 1 114 ? 11.175 -6.260 0.924 1.00 93.81 114 LYS A C 1
ATOM 922 O O . LYS A 1 114 ? 10.597 -7.249 1.346 1.00 93.81 114 LYS A O 1
ATOM 927 N N . PHE A 1 115 ? 10.534 -5.240 0.348 1.00 93.88 115 PHE A N 1
ATOM 928 C CA . PHE A 1 115 ? 9.103 -5.249 0.018 1.00 93.88 115 PHE A CA 1
ATOM 929 C C . PHE A 1 115 ? 8.772 -6.353 -0.984 1.00 93.88 115 PHE A C 1
ATOM 931 O O . PHE A 1 115 ? 7.891 -7.162 -0.710 1.00 93.88 115 PHE A O 1
ATOM 938 N N . ILE A 1 116 ? 9.542 -6.452 -2.067 1.00 94.75 116 ILE A N 1
ATOM 939 C CA . ILE A 1 116 ? 9.384 -7.509 -3.071 1.00 94.75 116 ILE A CA 1
ATOM 940 C C . ILE A 1 116 ? 9.601 -8.884 -2.426 1.00 94.75 116 ILE A C 1
ATOM 942 O O . ILE A 1 116 ? 8.761 -9.760 -2.564 1.00 94.75 116 ILE A O 1
ATOM 946 N N . ASN A 1 117 ? 10.655 -9.056 -1.619 1.00 93.31 117 ASN A N 1
ATOM 947 C CA . ASN A 1 117 ? 10.943 -10.333 -0.950 1.00 93.31 117 ASN A CA 1
ATOM 948 C C . ASN A 1 117 ? 9.874 -10.763 0.071 1.00 93.31 117 ASN A C 1
ATOM 950 O O . ASN A 1 117 ? 9.807 -11.939 0.418 1.00 93.31 117 ASN A O 1
ATOM 954 N N . ARG A 1 118 ? 9.053 -9.836 0.583 1.00 92.81 118 ARG A N 1
ATOM 955 C CA . ARG A 1 118 ? 7.924 -10.164 1.472 1.00 92.81 118 ARG A CA 1
ATOM 956 C C . ARG A 1 118 ? 6.711 -10.713 0.712 1.00 92.81 118 ARG A C 1
ATOM 958 O O . ARG A 1 118 ? 5.781 -11.189 1.359 1.00 92.81 118 ARG A O 1
ATOM 965 N N . ARG A 1 119 ? 6.699 -10.622 -0.619 1.00 93.06 119 ARG A N 1
ATOM 966 C CA . ARG A 1 119 ? 5.538 -10.862 -1.477 1.00 93.06 119 ARG A CA 1
ATOM 967 C C . ARG A 1 119 ? 5.813 -11.969 -2.484 1.00 93.06 119 ARG A C 1
ATOM 969 O O . ARG A 1 119 ? 6.579 -11.791 -3.421 1.00 93.06 119 ARG A O 1
ATOM 976 N N . ALA A 1 120 ? 5.163 -13.116 -2.291 1.00 93.25 120 ALA A N 1
ATOM 977 C CA . ALA A 1 120 ? 5.313 -14.276 -3.172 1.00 93.25 120 ALA A CA 1
ATOM 978 C C . ALA A 1 120 ? 4.717 -14.054 -4.576 1.00 93.25 120 ALA A C 1
ATOM 980 O O . ALA A 1 120 ? 5.044 -14.784 -5.506 1.00 93.25 120 ALA A O 1
ATOM 981 N N . ASP A 1 121 ? 3.848 -13.057 -4.725 1.00 94.38 121 ASP A N 1
ATOM 982 C CA . ASP A 1 121 ? 3.176 -12.656 -5.958 1.00 94.38 121 ASP A CA 1
ATOM 983 C C . ASP A 1 121 ? 3.992 -11.675 -6.815 1.00 94.38 121 ASP A C 1
ATOM 985 O O . ASP A 1 121 ? 3.647 -11.471 -7.981 1.00 94.38 121 ASP A O 1
ATOM 989 N N . LEU A 1 122 ? 5.085 -11.109 -6.286 1.00 95.06 122 LEU A N 1
ATOM 990 C CA . LEU A 1 122 ? 5.953 -10.163 -6.988 1.00 95.06 122 LEU A CA 1
ATOM 991 C C . LEU A 1 122 ? 7.343 -10.744 -7.260 1.00 95.06 122 LEU A C 1
ATOM 993 O O . LEU A 1 122 ? 7.895 -11.512 -6.475 1.00 95.06 122 LEU A O 1
ATOM 997 N N . LYS A 1 123 ? 7.951 -10.326 -8.371 1.00 94.81 123 LYS A N 1
ATOM 998 C CA . LYS A 1 123 ? 9.327 -10.680 -8.718 1.00 94.81 123 LYS A CA 1
ATOM 999 C C . LYS A 1 123 ? 9.995 -9.598 -9.554 1.00 94.81 123 LYS A C 1
ATOM 1001 O O . LYS A 1 123 ? 9.378 -8.990 -10.430 1.00 94.81 123 LYS A O 1
ATOM 1006 N N . THR A 1 124 ? 11.287 -9.408 -9.309 1.00 92.88 124 THR A N 1
ATOM 1007 C CA . THR A 1 124 ? 12.155 -8.607 -10.173 1.00 92.88 124 THR A CA 1
ATOM 1008 C C . THR A 1 124 ? 12.418 -9.341 -11.484 1.00 92.88 124 THR A C 1
ATOM 1010 O O . THR A 1 124 ? 12.781 -10.519 -11.487 1.00 92.88 124 THR A O 1
ATOM 1013 N N . LYS A 1 125 ? 12.253 -8.637 -12.600 1.00 88.31 125 LYS A N 1
ATOM 1014 C CA . LYS A 1 125 ? 12.414 -9.143 -13.962 1.00 88.31 125 LYS A CA 1
ATOM 1015 C C . LYS A 1 125 ? 13.362 -8.245 -14.751 1.00 88.31 125 LYS A C 1
ATOM 1017 O O . LYS A 1 125 ? 13.499 -7.056 -14.460 1.00 88.31 125 LYS A O 1
ATOM 1022 N N . MET A 1 126 ? 13.992 -8.824 -15.769 1.00 81.75 126 MET A N 1
ATOM 1023 C CA . MET A 1 126 ? 14.754 -8.059 -16.752 1.00 81.75 126 MET A CA 1
ATOM 1024 C C . MET A 1 126 ? 13.780 -7.299 -17.654 1.00 81.75 126 MET A C 1
ATOM 1026 O O . MET A 1 126 ? 12.971 -7.917 -18.346 1.00 81.75 126 MET A O 1
ATOM 1030 N N . GLY A 1 127 ? 13.836 -5.970 -17.602 1.00 70.75 127 GLY A N 1
ATOM 1031 C CA . GLY A 1 127 ? 13.270 -5.091 -18.619 1.00 70.75 127 GLY A CA 1
ATOM 1032 C C . GLY A 1 127 ? 14.290 -4.804 -19.726 1.00 70.75 127 GLY A C 1
ATOM 1033 O O . GLY A 1 127 ? 15.385 -5.359 -19.724 1.00 70.75 127 GLY A O 1
ATOM 1034 N N . LEU A 1 128 ? 13.925 -3.921 -20.658 1.00 63.66 128 LEU A N 1
ATOM 1035 C CA . LEU A 1 128 ? 14.732 -3.543 -21.822 1.00 63.66 128 LEU A CA 1
ATOM 1036 C C . LEU A 1 128 ? 16.033 -2.847 -21.393 1.00 63.66 128 LEU A C 1
ATOM 1038 O O . LEU A 1 128 ? 17.106 -3.270 -21.799 1.00 63.66 128 LEU A O 1
ATOM 1042 N N . ASP A 1 129 ? 15.921 -1.865 -20.491 1.00 64.25 129 ASP A N 1
ATOM 1043 C CA . ASP A 1 129 ? 17.053 -1.041 -20.033 1.00 64.25 129 ASP A CA 1
ATOM 1044 C C . ASP A 1 129 ? 17.247 -1.066 -18.505 1.00 64.25 129 ASP A C 1
ATOM 1046 O O . ASP A 1 129 ? 18.132 -0.406 -17.963 1.00 64.25 129 ASP A O 1
ATOM 1050 N N . SER A 1 130 ? 16.388 -1.776 -17.761 1.00 70.88 130 SER A N 1
ATOM 1051 C CA . SER A 1 130 ? 16.441 -1.785 -16.293 1.00 70.88 130 SER A CA 1
ATOM 1052 C C . SER A 1 130 ? 15.748 -2.990 -15.655 1.00 70.88 130 SER A C 1
ATOM 1054 O O . SER A 1 130 ? 14.999 -3.723 -16.299 1.00 70.88 130 SER A O 1
ATOM 1056 N N . LEU A 1 131 ? 15.985 -3.177 -14.353 1.00 85.12 131 LEU A N 1
ATOM 1057 C CA . LEU A 1 131 ? 15.253 -4.136 -13.527 1.00 85.12 131 LEU A CA 1
ATOM 1058 C C . LEU A 1 131 ? 13.863 -3.593 -13.172 1.00 85.12 131 LEU A C 1
ATOM 1060 O O . LEU A 1 131 ? 13.729 -2.652 -12.377 1.00 85.12 131 LEU A O 1
ATOM 1064 N N . VAL A 1 132 ? 12.839 -4.243 -13.717 1.00 88.19 132 VAL A N 1
ATOM 1065 C CA . VAL A 1 132 ? 11.424 -3.952 -13.459 1.00 88.19 132 VAL A CA 1
ATOM 1066 C C . VAL A 1 132 ? 10.836 -4.951 -12.471 1.00 88.19 132 VAL A C 1
ATOM 1068 O O . VAL A 1 132 ? 11.421 -6.001 -12.203 1.00 88.19 132 VAL A O 1
ATOM 1071 N N . VAL A 1 133 ? 9.683 -4.627 -11.903 1.00 90.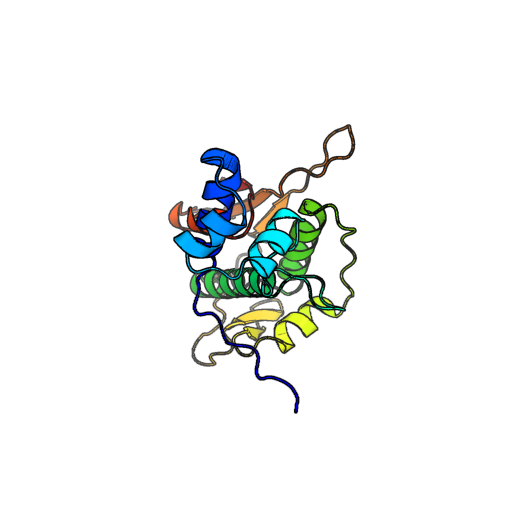88 133 VAL A N 1
ATOM 1072 C CA . VAL A 1 133 ? 8.969 -5.483 -10.956 1.00 90.88 133 VAL A CA 1
ATOM 1073 C C . VAL A 1 133 ? 7.602 -5.806 -11.535 1.00 90.88 133 VAL A C 1
ATOM 1075 O O . VAL A 1 133 ? 6.893 -4.927 -12.018 1.00 90.88 133 VAL A O 1
ATOM 1078 N N . GLY A 1 134 ? 7.240 -7.080 -11.486 1.00 90.38 134 GLY A N 1
ATOM 1079 C CA . GLY A 1 134 ? 5.960 -7.579 -11.969 1.00 90.38 134 GLY A CA 1
ATOM 1080 C C . GLY A 1 134 ? 5.582 -8.869 -11.254 1.00 90.38 134 GLY A C 1
ATOM 1081 O O . GLY A 1 134 ? 6.134 -9.184 -10.201 1.00 90.38 134 GLY A O 1
ATOM 1082 N N . SER A 1 135 ? 4.654 -9.629 -11.823 1.00 92.00 135 SER A N 1
ATOM 1083 C CA . SER A 1 135 ? 4.149 -10.870 -11.244 1.00 92.00 135 SER A CA 1
ATOM 1084 C C . SER A 1 135 ? 5.239 -11.923 -11.072 1.00 92.00 135 SER A C 1
ATOM 1086 O O . SER A 1 135 ? 6.070 -12.115 -11.952 1.00 92.00 135 SER A O 1
ATOM 1088 N N . ALA A 1 136 ? 5.210 -12.688 -9.989 1.00 92.50 136 ALA A N 1
ATOM 1089 C CA . ALA A 1 136 ? 6.080 -13.849 -9.835 1.00 92.50 136 ALA A CA 1
ATOM 1090 C C . ALA A 1 136 ? 5.767 -14.996 -10.816 1.00 92.50 136 ALA A C 1
ATOM 1092 O O . ALA A 1 136 ? 6.604 -15.886 -10.978 1.00 92.50 136 ALA A O 1
ATOM 1093 N N . ASP A 1 137 ? 4.611 -14.967 -11.494 1.00 90.44 137 ASP A N 1
ATOM 1094 C CA . ASP A 1 137 ? 4.235 -15.963 -12.498 1.00 90.44 137 ASP A CA 1
ATOM 1095 C C . ASP A 1 137 ? 5.233 -15.956 -13.677 1.00 90.44 137 ASP A C 1
ATOM 1097 O O . ASP A 1 137 ? 5.334 -14.949 -14.389 1.00 90.44 137 ASP A O 1
ATOM 1101 N N . PRO A 1 138 ? 5.957 -17.066 -13.927 1.00 81.94 138 PRO A N 1
ATOM 1102 C CA . PRO A 1 138 ? 6.922 -17.152 -15.020 1.00 81.94 138 PRO A CA 1
ATOM 1103 C C . PRO A 1 138 ? 6.276 -17.060 -16.409 1.00 81.94 138 PRO A C 1
ATOM 1105 O O . PRO A 1 138 ? 6.962 -16.717 -17.372 1.00 81.94 138 PRO A O 1
ATOM 1108 N N . LYS A 1 139 ? 4.971 -17.342 -16.536 1.00 84.44 139 LYS A N 1
ATOM 1109 C CA . LYS A 1 139 ? 4.236 -17.211 -17.804 1.00 84.44 139 LYS A CA 1
ATOM 1110 C C . LYS A 1 139 ? 3.965 -15.750 -18.156 1.00 84.44 139 LYS A C 1
ATOM 1112 O O . LYS A 1 139 ? 3.844 -15.414 -19.334 1.00 84.44 139 LYS A O 1
ATOM 1117 N N . ARG A 1 140 ? 3.899 -14.868 -17.153 1.00 79.75 140 ARG A N 1
ATOM 1118 C CA . ARG A 1 140 ? 3.765 -13.426 -17.363 1.00 79.75 140 ARG A CA 1
ATOM 1119 C C . ARG A 1 140 ? 5.137 -12.840 -17.656 1.00 79.75 140 ARG A C 1
ATOM 1121 O O . ARG A 1 140 ? 5.981 -12.717 -16.771 1.00 79.75 140 ARG A O 1
ATOM 1128 N N . LYS A 1 141 ? 5.373 -12.448 -18.903 1.00 69.69 141 LYS A N 1
ATOM 1129 C CA . LYS A 1 141 ? 6.557 -11.657 -19.250 1.00 69.69 141 LYS A CA 1
ATOM 1130 C C . LYS A 1 141 ? 6.330 -10.211 -18.814 1.00 69.69 141 LYS A C 1
ATOM 1132 O O . LYS A 1 141 ? 5.229 -9.690 -18.977 1.00 69.69 141 LYS A O 1
ATOM 1137 N N . ALA A 1 142 ? 7.367 -9.563 -18.287 1.00 65.19 142 ALA A N 1
ATOM 1138 C CA . ALA A 1 142 ? 7.350 -8.113 -18.145 1.00 65.19 142 ALA A CA 1
ATOM 1139 C C . ALA A 1 142 ? 7.461 -7.518 -19.552 1.00 65.19 142 ALA A C 1
ATOM 1141 O O . ALA A 1 142 ? 8.551 -7.421 -20.110 1.00 65.19 142 ALA A O 1
ATOM 1142 N N . PHE A 1 143 ? 6.323 -7.223 -20.175 1.00 59.78 143 PHE A N 1
ATOM 1143 C CA . PHE A 1 143 ? 6.312 -6.544 -21.463 1.00 59.78 143 PHE A CA 1
ATOM 1144 C C . PHE A 1 143 ? 6.638 -5.065 -21.245 1.00 59.78 143 PHE A C 1
ATOM 1146 O O . PHE A 1 143 ? 6.079 -4.432 -20.353 1.00 59.78 143 PHE A O 1
ATOM 1153 N N . LEU A 1 144 ? 7.530 -4.531 -22.078 1.00 56.91 144 LEU A N 1
ATOM 1154 C CA . LEU A 1 144 ? 7.728 -3.101 -22.287 1.00 56.91 144 LEU A CA 1
ATOM 1155 C C . LEU A 1 144 ? 7.344 -2.830 -23.735 1.00 56.91 144 LEU A C 1
ATOM 1157 O O . LEU A 1 144 ? 7.939 -3.398 -24.656 1.00 56.91 144 LEU A O 1
ATOM 1161 N N . LYS A 1 145 ? 6.325 -2.005 -23.962 1.00 45.28 145 LYS A N 1
ATOM 1162 C CA . LYS A 1 145 ? 5.957 -1.625 -25.326 1.00 45.28 145 LYS A CA 1
ATOM 1163 C C . LYS A 1 145 ? 6.994 -0.629 -25.879 1.00 45.28 145 LYS A C 1
ATOM 1165 O O . LYS A 1 145 ? 6.855 0.574 -25.701 1.00 45.28 145 LYS A O 1
ATOM 1170 N N . GLY A 1 146 ? 7.986 -1.156 -26.599 1.00 44.66 146 GLY A N 1
ATOM 1171 C CA . GLY A 1 146 ? 8.686 -0.493 -27.708 1.00 44.66 146 GLY A CA 1
ATOM 1172 C C . GLY A 1 146 ? 9.927 0.369 -27.394 1.00 44.66 146 GLY A C 1
ATOM 1173 O O . GLY A 1 146 ? 10.136 0.787 -26.261 1.00 44.66 146 GLY A O 1
ATOM 1174 N N . PRO A 1 147 ? 10.740 0.671 -28.427 1.00 39.12 147 PRO A N 1
ATOM 1175 C CA . PRO A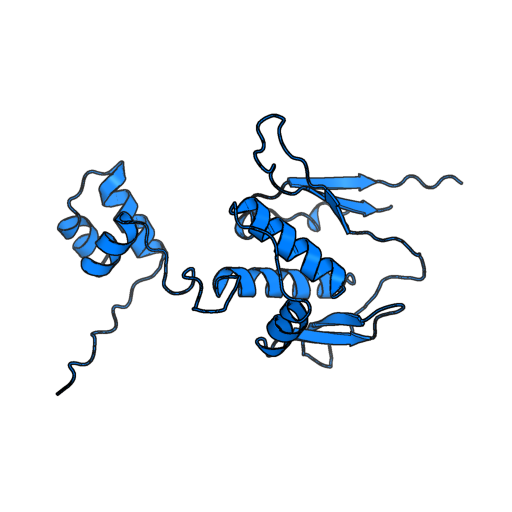 1 147 ? 12.116 1.186 -28.339 1.00 39.12 147 PRO A CA 1
ATOM 1176 C C . PRO A 1 147 ? 12.213 2.695 -28.043 1.00 39.12 147 PRO A C 1
ATOM 1178 O O . PRO A 1 147 ? 13.230 3.324 -28.319 1.00 39.12 147 PRO A O 1
ATOM 1181 N N . GLN A 1 148 ? 11.146 3.314 -27.532 1.00 46.75 148 GLN A N 1
ATOM 1182 C CA . GLN A 1 148 ? 11.129 4.753 -27.281 1.00 46.75 148 GLN A CA 1
ATOM 1183 C C . GLN A 1 148 ? 11.461 5.040 -25.821 1.00 46.75 148 GLN A C 1
ATOM 1185 O O . GLN A 1 148 ? 10.656 4.809 -24.920 1.00 46.75 148 GLN A O 1
ATOM 1190 N N . THR A 1 149 ? 12.646 5.612 -25.623 1.00 46.53 149 THR A N 1
ATOM 1191 C CA . THR A 1 149 ? 13.143 6.213 -24.385 1.00 46.53 149 THR A CA 1
ATOM 1192 C C . THR A 1 149 ? 12.183 7.297 -23.890 1.00 46.53 149 THR A C 1
ATOM 1194 O O . THR A 1 149 ? 12.313 8.476 -24.222 1.00 46.53 149 THR A O 1
ATOM 1197 N N . ARG A 1 150 ? 11.172 6.930 -23.113 1.00 50.44 150 ARG A N 1
ATOM 1198 C CA . ARG A 1 150 ? 10.275 7.892 -22.474 1.00 50.44 150 ARG A CA 1
ATOM 1199 C C . ARG A 1 150 ? 9.983 7.395 -21.068 1.00 50.44 150 ARG A C 1
ATOM 1201 O O . ARG A 1 150 ? 9.482 6.298 -20.883 1.00 50.44 150 ARG A O 1
ATOM 1208 N N . ASN A 1 151 ? 10.313 8.197 -20.065 1.00 46.25 151 ASN A N 1
ATOM 1209 C CA . ASN A 1 151 ? 9.856 7.978 -18.698 1.00 46.25 151 ASN A CA 1
ATOM 1210 C C . ASN A 1 151 ? 8.383 8.419 -18.651 1.00 46.25 151 ASN A C 1
ATOM 1212 O O . ASN A 1 151 ? 8.102 9.613 -18.591 1.00 46.25 151 ASN A O 1
ATOM 1216 N N . TRP A 1 152 ? 7.448 7.470 -18.789 1.00 54.56 152 TRP A N 1
ATOM 1217 C CA . TRP A 1 152 ? 6.010 7.742 -18.976 1.00 54.56 152 TRP A CA 1
ATOM 1218 C C . TRP A 1 152 ? 5.272 8.129 -17.694 1.00 54.56 152 TRP A C 1
ATOM 1220 O O . TRP A 1 152 ? 4.171 8.657 -17.794 1.00 54.56 152 TRP A O 1
ATOM 1230 N N . THR A 1 153 ? 5.858 7.898 -16.517 1.00 55.38 153 THR A N 1
ATOM 1231 C CA . THR A 1 153 ? 5.243 8.198 -15.216 1.00 55.38 153 THR A CA 1
ATOM 1232 C C . THR A 1 153 ? 6.119 9.187 -14.462 1.00 55.38 153 THR A C 1
ATOM 1234 O O . THR A 1 153 ? 7.211 8.835 -14.009 1.00 55.38 153 THR A O 1
ATOM 1237 N N . SER A 1 154 ? 5.642 10.421 -14.333 1.00 51.38 154 SER A N 1
ATOM 1238 C CA . SER A 1 154 ? 6.266 11.455 -13.510 1.00 51.38 154 SER A CA 1
ATOM 1239 C C . SER A 1 154 ? 5.399 11.702 -12.286 1.00 51.38 154 SER A C 1
ATOM 1241 O O . SER A 1 154 ? 4.196 11.909 -12.407 1.00 51.38 154 SER A O 1
ATOM 1243 N N . PHE A 1 155 ? 6.010 11.683 -11.108 1.00 51.03 155 PHE A N 1
ATOM 1244 C CA . PHE A 1 155 ? 5.362 12.118 -9.878 1.00 51.03 155 PHE A CA 1
ATOM 1245 C C . PHE A 1 155 ? 5.639 13.614 -9.736 1.00 51.03 155 PHE A C 1
ATOM 1247 O O . PHE A 1 155 ? 6.799 14.009 -9.624 1.00 51.03 155 PHE A O 1
ATOM 1254 N N . ILE A 1 156 ? 4.597 14.441 -9.809 1.00 52.75 156 ILE A N 1
ATOM 1255 C CA . ILE A 1 156 ? 4.685 15.849 -9.436 1.00 52.75 156 ILE A CA 1
ATOM 1256 C C . ILE A 1 156 ? 4.281 15.972 -7.979 1.00 52.75 156 ILE A C 1
ATOM 1258 O O . ILE A 1 156 ? 3.193 15.572 -7.563 1.00 52.75 156 ILE A O 1
ATOM 1262 N N . GLU A 1 157 ? 5.184 16.570 -7.224 1.00 51.44 157 GLU A N 1
ATOM 1263 C CA . GLU A 1 157 ? 5.001 16.908 -5.829 1.00 51.44 157 GLU A CA 1
ATOM 1264 C C . GLU A 1 157 ? 5.060 18.431 -5.726 1.00 51.44 157 GLU A C 1
ATOM 1266 O O . GLU A 1 157 ? 5.930 19.069 -6.321 1.00 51.44 157 GLU A O 1
ATOM 1271 N N . ALA A 1 158 ? 4.125 19.021 -4.992 1.00 53.31 158 ALA A N 1
ATOM 1272 C CA . ALA A 1 158 ? 4.124 20.444 -4.700 1.00 53.31 158 ALA A CA 1
ATOM 1273 C C . ALA A 1 158 ? 3.819 20.646 -3.213 1.00 53.31 158 ALA A C 1
ATOM 1275 O O . ALA A 1 158 ? 3.127 19.844 -2.585 1.00 53.31 158 ALA A O 1
ATOM 1276 N N . VAL A 1 159 ? 4.379 21.705 -2.641 1.00 47.44 159 VAL A N 1
ATOM 1277 C CA . VAL A 1 159 ? 4.156 22.111 -1.252 1.00 47.44 159 VAL A CA 1
ATOM 1278 C C . VAL A 1 159 ? 3.487 23.473 -1.263 1.00 47.44 159 VAL A C 1
ATOM 1280 O O . VAL A 1 159 ? 3.832 24.335 -2.074 1.00 47.44 159 VAL A O 1
ATOM 1283 N N . THR A 1 160 ? 2.498 23.665 -0.399 1.00 46.38 160 THR A N 1
ATOM 1284 C CA . THR A 1 160 ? 1.897 24.983 -0.206 1.00 46.38 160 THR A CA 1
ATOM 1285 C C . THR A 1 160 ? 2.889 25.907 0.500 1.00 46.38 160 THR A C 1
ATOM 1287 O O . THR A 1 160 ? 3.820 25.454 1.168 1.00 46.38 160 THR A O 1
ATOM 1290 N N . ALA A 1 161 ? 2.695 27.220 0.3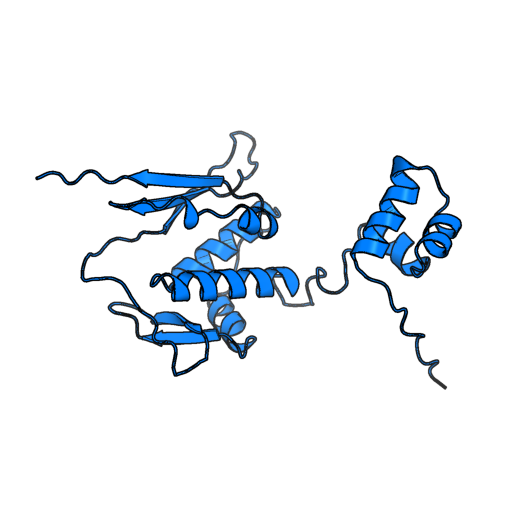60 1.00 39.81 161 ALA A N 1
ATOM 1291 C CA . ALA A 1 161 ? 3.576 28.229 0.955 1.00 39.81 161 ALA A CA 1
ATOM 1292 C C . ALA A 1 161 ? 3.685 28.129 2.491 1.00 39.81 161 ALA A C 1
ATOM 1294 O O . ALA A 1 161 ? 4.645 28.619 3.075 1.00 39.81 161 ALA A O 1
ATOM 1295 N N . ASP A 1 162 ? 2.728 27.471 3.141 1.00 45.34 162 ASP A N 1
ATOM 1296 C CA . ASP A 1 162 ? 2.702 27.207 4.577 1.00 45.34 162 ASP A CA 1
ATOM 1297 C C . ASP A 1 162 ? 3.185 25.792 4.956 1.00 45.34 162 ASP A C 1
ATOM 1299 O O . ASP A 1 162 ? 2.955 25.326 6.069 1.00 45.34 162 ASP A O 1
ATOM 1303 N N . GLY A 1 163 ? 3.876 25.106 4.041 1.00 41.59 163 GLY A N 1
ATOM 1304 C CA . GLY A 1 163 ? 4.604 23.869 4.327 1.00 41.59 163 GLY A CA 1
ATOM 1305 C C . GLY A 1 163 ? 3.760 22.597 4.326 1.00 41.59 163 GLY A C 1
ATOM 1306 O O . GLY A 1 163 ? 4.259 21.546 4.729 1.00 41.59 163 GLY A O 1
ATOM 1307 N N . ARG A 1 164 ? 2.504 22.647 3.863 1.00 49.78 164 ARG A N 1
ATOM 1308 C CA . ARG A 1 164 ? 1.676 21.441 3.724 1.00 49.78 164 ARG A CA 1
ATOM 1309 C C . ARG A 1 164 ? 1.990 20.747 2.402 1.00 49.78 164 ARG A C 1
ATOM 1311 O O . ARG A 1 164 ? 2.068 21.377 1.347 1.00 49.78 164 ARG A O 1
ATOM 1318 N N . ALA A 1 165 ? 2.162 19.431 2.455 1.00 51.00 165 ALA A N 1
ATOM 1319 C CA . ALA A 1 165 ? 2.325 18.623 1.256 1.00 51.00 165 ALA A CA 1
ATOM 1320 C C . ALA A 1 165 ? 0.995 18.564 0.491 1.00 51.00 165 ALA A C 1
ATOM 1322 O O . ALA A 1 165 ? -0.038 18.213 1.065 1.00 51.00 165 ALA A O 1
ATOM 1323 N N . LEU A 1 166 ? 1.014 18.899 -0.801 1.00 53.75 166 LEU A N 1
ATOM 1324 C CA . LEU A 1 166 ? -0.126 18.639 -1.670 1.00 53.75 166 LEU A CA 1
ATOM 1325 C C . LEU A 1 166 ? -0.199 17.149 -1.993 1.00 53.75 166 LEU A C 1
ATOM 1327 O O . LEU A 1 166 ? 0.806 16.437 -2.031 1.00 53.75 166 LEU A O 1
ATOM 1331 N N . VAL A 1 167 ? -1.420 16.699 -2.258 1.00 52.81 167 VAL A N 1
ATOM 1332 C CA . VAL A 1 167 ? -1.697 15.380 -2.816 1.00 52.81 167 VAL A CA 1
ATOM 1333 C C . VAL A 1 167 ? -0.807 15.148 -4.054 1.00 52.81 167 VAL A C 1
ATOM 1335 O O . VAL A 1 167 ? -0.877 15.951 -4.989 1.00 52.81 167 VAL A O 1
ATOM 1338 N N . PRO A 1 168 ? -0.002 14.066 -4.095 1.00 53.66 168 PRO A N 1
ATOM 1339 C CA . PRO A 1 168 ? 0.849 13.756 -5.237 1.00 53.66 168 PRO A CA 1
ATOM 1340 C C . PRO A 1 168 ? 0.054 13.655 -6.542 1.00 53.66 168 PRO A C 1
ATOM 1342 O O . PRO A 1 168 ? -0.983 12.989 -6.614 1.00 53.66 168 PRO A O 1
ATOM 1345 N N . GLY A 1 169 ? 0.564 14.313 -7.581 1.00 53.28 169 GLY A N 1
ATOM 1346 C CA . GLY A 1 169 ? 0.046 14.215 -8.936 1.00 53.28 169 GLY A CA 1
ATOM 1347 C C . GLY A 1 169 ? 0.826 13.169 -9.722 1.00 53.28 169 GLY A C 1
ATOM 1348 O O . GLY A 1 169 ? 2.023 13.351 -9.938 1.00 53.28 169 GLY A O 1
ATOM 1349 N N . ILE A 1 170 ? 0.189 12.093 -10.188 1.00 58.91 170 ILE A N 1
ATOM 1350 C CA . ILE A 1 170 ? 0.838 11.203 -11.161 1.00 58.91 170 ILE A CA 1
ATOM 1351 C C . ILE A 1 170 ? 0.509 11.699 -12.563 1.00 58.91 170 ILE A C 1
ATOM 1353 O O . ILE A 1 170 ? -0.647 11.667 -12.993 1.00 58.91 170 ILE A O 1
ATOM 1357 N N . ILE A 1 171 ? 1.542 12.120 -13.290 1.00 56.47 171 ILE A N 1
ATOM 1358 C CA . ILE A 1 171 ? 1.439 12.449 -14.706 1.00 56.47 171 ILE A CA 1
ATOM 1359 C C . ILE A 1 171 ? 1.805 11.233 -15.536 1.00 56.47 171 ILE A C 1
ATOM 1361 O O . ILE A 1 171 ? 2.919 10.712 -15.433 1.00 56.47 171 ILE A O 1
ATOM 1365 N N . PHE A 1 172 ? 0.886 10.847 -16.417 1.00 56.53 172 PHE A N 1
ATOM 1366 C CA . PHE A 1 172 ? 1.192 9.942 -17.513 1.00 56.53 172 PHE A CA 1
ATOM 1367 C C . PHE A 1 172 ? 1.331 10.752 -18.797 1.00 56.53 172 PHE A C 1
ATOM 1369 O O . PHE A 1 172 ? 0.408 11.464 -19.206 1.00 56.53 172 PHE A O 1
ATOM 1376 N N . LYS A 1 173 ? 2.497 10.647 -19.434 1.00 52.88 173 LYS A N 1
ATOM 1377 C CA . LYS A 1 173 ? 2.812 11.367 -20.672 1.00 52.88 173 LYS A CA 1
ATOM 1378 C C . LYS A 1 173 ? 2.764 10.402 -21.847 1.00 52.88 173 LYS A C 1
ATOM 1380 O O . LYS A 1 173 ? 3.616 9.525 -21.901 1.00 52.88 173 LYS A O 1
ATOM 1385 N N . GLY A 1 174 ? 1.838 10.579 -22.797 1.00 47.34 174 GLY A N 1
ATOM 1386 C CA . GLY A 1 174 ? 1.681 9.635 -23.911 1.00 47.34 174 GLY A CA 1
ATOM 1387 C C . GLY A 1 174 ? 1.084 10.172 -25.208 1.00 47.34 174 GLY A C 1
ATOM 1388 O O . GLY A 1 174 ? 0.419 11.193 -25.196 1.00 47.34 174 GLY A O 1
ATOM 1389 N N . LYS A 1 175 ? 1.341 9.504 -26.346 1.00 45.25 175 LYS A N 1
ATOM 1390 C CA . LYS A 1 175 ? 0.761 9.885 -27.659 1.00 45.25 175 LYS A CA 1
ATOM 1391 C C . LYS A 1 175 ? -0.727 9.531 -27.760 1.00 45.25 175 LYS A C 1
ATOM 1393 O O . LYS A 1 175 ? -1.519 10.338 -28.224 1.00 45.25 175 LYS A O 1
ATOM 1398 N N . GLU A 1 176 ? -1.094 8.350 -27.270 1.00 47.72 176 GLU A N 1
ATOM 1399 C CA . GLU A 1 176 ? -2.477 7.895 -27.144 1.00 47.72 176 GLU A CA 1
ATOM 1400 C C . GLU A 1 176 ? -2.750 7.612 -25.678 1.00 47.72 176 GLU A C 1
ATOM 1402 O O . GLU A 1 176 ? -2.228 6.656 -25.101 1.00 47.72 176 GLU A O 1
ATOM 1407 N N . LEU A 1 177 ? -3.534 8.483 -25.057 1.00 43.91 177 LEU A N 1
ATOM 1408 C CA . LEU A 1 177 ? -3.870 8.353 -23.658 1.00 43.91 177 LEU A CA 1
ATOM 1409 C C . LEU A 1 177 ? -5.271 7.762 -23.532 1.00 43.91 177 LEU A C 1
ATOM 1411 O O . LEU A 1 177 ? -6.272 8.415 -23.826 1.00 43.91 177 LEU A O 1
ATOM 1415 N N . GLN A 1 178 ? -5.350 6.507 -23.094 1.00 49.19 178 GLN A N 1
ATOM 1416 C CA . GLN A 1 178 ? -6.639 5.864 -22.874 1.00 49.19 178 GLN A CA 1
ATOM 1417 C C . GLN A 1 178 ? -7.150 6.210 -21.472 1.00 49.19 178 GLN A C 1
ATOM 1419 O O . GLN A 1 178 ? -6.543 5.836 -20.470 1.00 49.19 178 GLN A O 1
ATOM 1424 N N . LYS A 1 179 ? -8.304 6.884 -21.378 1.00 45.00 179 LYS A N 1
ATOM 1425 C CA . LYS A 1 179 ? -8.942 7.244 -20.092 1.00 45.00 179 LYS A CA 1
ATOM 1426 C C . LYS A 1 179 ? -9.189 6.029 -19.180 1.00 45.00 179 LYS A C 1
ATOM 1428 O O . LYS A 1 179 ? -9.172 6.173 -17.966 1.00 45.00 179 LYS A O 1
ATOM 1433 N N . GLN A 1 180 ? -9.326 4.826 -19.748 1.00 44.16 180 GLN A N 1
ATOM 1434 C CA . GLN A 1 180 ? -9.447 3.555 -19.015 1.00 44.16 180 GLN A CA 1
ATOM 1435 C C . GLN A 1 180 ? -8.203 3.162 -18.195 1.00 44.16 180 GLN A C 1
ATOM 1437 O O . GLN A 1 180 ? -8.265 2.232 -17.396 1.00 44.16 180 GLN A O 1
ATOM 1442 N N . TRP A 1 181 ? -7.065 3.834 -18.396 1.00 49.72 181 TRP A N 1
ATOM 1443 C CA . TRP A 1 181 ? -5.874 3.679 -17.554 1.00 49.72 181 TRP A CA 1
ATOM 1444 C C . TRP A 1 181 ? -6.013 4.406 -16.208 1.00 49.72 181 TRP A C 1
ATOM 1446 O O . TRP A 1 181 ? -5.273 4.108 -15.274 1.00 49.72 181 TRP A O 1
ATOM 1456 N N . PHE A 1 182 ? -6.995 5.305 -16.092 1.00 53.72 182 PHE A N 1
ATOM 1457 C CA . PHE A 1 182 ? -7.294 6.113 -14.914 1.00 53.72 182 PHE A CA 1
ATOM 1458 C C . PHE A 1 182 ? -8.648 5.702 -14.342 1.00 53.72 182 PHE A C 1
ATOM 1460 O O . PHE A 1 182 ? -9.684 6.302 -14.629 1.00 53.72 182 PHE A O 1
ATOM 1467 N N . LEU A 1 183 ? -8.655 4.617 -13.575 1.00 49.06 183 LEU A N 1
ATOM 1468 C CA . LEU A 1 183 ? -9.892 4.050 -13.053 1.00 49.06 183 LEU A CA 1
ATOM 1469 C C . LEU A 1 183 ? -10.277 4.668 -11.708 1.00 49.06 183 LEU A C 1
ATOM 1471 O O . LEU A 1 183 ? -9.430 4.967 -10.866 1.00 49.06 183 LEU A O 1
ATOM 1475 N N . LYS A 1 184 ? -11.590 4.799 -11.488 1.00 44.81 184 LYS A N 1
ATOM 1476 C CA . LYS A 1 184 ? -12.187 5.240 -10.218 1.00 44.81 184 LYS A CA 1
ATOM 1477 C C . LYS A 1 184 ? -11.764 4.357 -9.035 1.00 44.81 184 LYS A C 1
ATOM 1479 O O . LYS A 1 184 ? -11.693 4.867 -7.922 1.00 44.81 184 LYS A O 1
ATOM 1484 N N . GLU A 1 185 ? -11.423 3.084 -9.266 1.00 44.91 185 GLU A N 1
ATOM 1485 C CA . GLU A 1 185 ? -10.933 2.166 -8.223 1.00 44.91 185 GLU A CA 1
ATOM 1486 C C . GLU A 1 185 ? -9.605 2.620 -7.598 1.00 44.91 185 GLU A C 1
ATOM 1488 O O . GLU A 1 185 ? -9.311 2.298 -6.451 1.00 44.91 185 GLU A O 1
ATOM 1493 N N . PHE A 1 186 ? -8.810 3.424 -8.307 1.00 46.28 186 PHE A N 1
ATOM 1494 C CA . PHE A 1 186 ? -7.529 3.912 -7.806 1.00 46.28 186 PHE A CA 1
ATOM 1495 C C . PHE A 1 186 ? -7.671 4.971 -6.705 1.00 46.28 186 PHE A C 1
ATOM 1497 O O . PHE A 1 186 ? -6.791 5.092 -5.855 1.00 46.28 186 PHE A O 1
ATOM 1504 N N . LYS A 1 187 ? -8.814 5.669 -6.643 1.00 48.09 187 LYS A N 1
ATOM 1505 C CA . LYS A 1 187 ? -9.157 6.531 -5.499 1.00 48.09 187 LYS A CA 1
ATOM 1506 C C . LYS A 1 187 ? -9.252 5.752 -4.186 1.00 48.09 187 LYS A C 1
ATOM 1508 O O . LYS A 1 187 ? -9.127 6.337 -3.123 1.00 48.09 187 LYS A O 1
ATOM 1513 N N . GLN A 1 188 ? -9.431 4.431 -4.247 1.00 45.47 188 GLN A N 1
ATOM 1514 C CA . GLN A 1 188 ? -9.400 3.588 -3.055 1.00 45.47 188 GLN A CA 1
ATOM 1515 C C . GLN A 1 188 ? -7.962 3.379 -2.544 1.00 45.47 188 GLN A C 1
ATOM 1517 O O . GLN A 1 188 ? -7.784 3.005 -1.392 1.00 45.47 188 GLN A O 1
ATOM 1522 N N . ILE A 1 189 ? -6.934 3.576 -3.387 1.00 43.34 189 ILE A N 1
ATOM 1523 C CA . ILE A 1 189 ? -5.517 3.338 -3.059 1.00 43.34 189 ILE A CA 1
ATOM 1524 C C . ILE A 1 189 ? -4.875 4.553 -2.383 1.00 43.34 189 ILE A C 1
ATOM 1526 O O . ILE A 1 189 ? -4.166 4.394 -1.391 1.00 43.34 189 ILE A O 1
ATOM 1530 N N . ALA A 1 190 ? -5.122 5.743 -2.922 1.00 47.94 190 ALA A N 1
ATOM 1531 C CA . ALA A 1 190 ? -4.762 7.030 -2.342 1.00 47.94 190 ALA A CA 1
ATOM 1532 C C . ALA A 1 190 ? -5.577 8.122 -3.050 1.00 47.94 190 ALA A C 1
ATOM 1534 O O . ALA A 1 190 ? -5.899 7.977 -4.233 1.00 47.94 190 ALA A O 1
ATOM 1535 N N . ASP A 1 191 ? -5.856 9.230 -2.361 1.00 53.28 191 ASP A N 1
ATOM 1536 C CA . ASP A 1 191 ? -6.594 10.394 -2.886 1.00 53.28 191 ASP A CA 1
ATOM 1537 C C . ASP A 1 191 ? -5.814 11.200 -3.951 1.00 53.28 191 ASP A C 1
ATOM 1539 O O . ASP A 1 191 ? -5.912 12.416 -4.016 1.00 53.28 191 ASP A O 1
ATOM 1543 N N . TRP A 1 192 ? -4.999 10.546 -4.783 1.00 55.69 192 TRP A N 1
ATOM 1544 C CA . TRP A 1 192 ? -4.091 11.177 -5.743 1.00 55.69 192 TRP A CA 1
ATOM 1545 C C . TRP A 1 192 ? -4.797 11.811 -6.939 1.00 55.69 192 TRP A C 1
ATOM 1547 O O . TRP A 1 192 ? -5.799 11.300 -7.447 1.00 55.69 192 TRP A O 1
ATOM 1557 N N . TYR A 1 193 ? -4.226 12.915 -7.429 1.00 47.03 193 TYR A N 1
ATOM 1558 C CA . TYR A 1 193 ? -4.640 13.528 -8.686 1.00 47.03 193 TYR A CA 1
ATOM 1559 C C . TYR A 1 193 ? -3.883 12.878 -9.841 1.00 47.03 193 TYR A C 1
ATOM 1561 O O . TYR A 1 193 ? -2.675 12.658 -9.785 1.00 47.03 193 TYR A O 1
ATOM 1569 N N . TYR A 1 194 ? -4.600 12.579 -10.915 1.00 54.75 194 TYR A N 1
ATOM 1570 C CA . TYR A 1 194 ? -4.023 11.956 -12.096 1.00 54.75 194 TYR A CA 1
ATOM 1571 C C . TYR A 1 194 ? -4.135 12.917 -13.264 1.00 54.75 194 TYR A C 1
ATOM 1573 O O . TYR A 1 194 ? -5.233 13.372 -13.588 1.00 54.75 194 TYR A O 1
ATOM 1581 N N . ILE A 1 195 ? -3.002 13.225 -13.890 1.00 47.25 195 ILE A N 1
ATOM 1582 C CA . ILE A 1 195 ? -2.955 14.124 -15.039 1.00 47.25 195 ILE A CA 1
ATOM 1583 C C . ILE A 1 195 ? -2.465 13.339 -16.245 1.00 47.25 195 ILE A C 1
ATOM 1585 O O . ILE A 1 195 ? -1.498 12.579 -16.213 1.00 47.25 195 ILE A O 1
ATOM 1589 N N . ALA A 1 196 ? -3.183 13.536 -17.328 1.00 51.09 196 ALA A N 1
ATOM 1590 C CA . ALA A 1 196 ? -2.961 12.902 -18.595 1.00 51.09 196 ALA A CA 1
ATOM 1591 C C . ALA A 1 196 ? -2.519 13.966 -19.593 1.00 51.09 196 ALA A C 1
ATOM 1593 O O . ALA A 1 196 ? -3.311 14.851 -19.913 1.00 51.09 196 ALA A O 1
ATOM 1594 N N . GLN A 1 197 ? -1.280 13.893 -20.082 1.00 48.41 197 GLN A N 1
ATOM 1595 C CA . GLN A 1 197 ? -0.795 14.846 -21.080 1.00 48.41 197 GLN A CA 1
ATOM 1596 C C . GLN A 1 197 ? -0.518 14.134 -22.403 1.00 48.41 197 GLN A C 1
ATOM 1598 O O . GLN A 1 197 ? 0.347 13.253 -22.480 1.00 48.41 197 GLN A O 1
ATOM 1603 N N . GLN A 1 198 ? -1.258 14.530 -23.443 1.00 49.84 198 GLN A N 1
ATOM 1604 C CA . GLN A 1 198 ? -1.015 14.072 -24.803 1.00 49.84 198 GLN A CA 1
ATOM 1605 C C . GLN A 1 198 ? 0.269 14.723 -25.327 1.00 49.84 198 GLN A C 1
ATOM 1607 O O . GLN A 1 198 ? 0.466 15.926 -25.163 1.00 49.84 198 GLN A O 1
ATOM 1612 N N . VAL A 1 199 ? 1.167 13.934 -25.917 1.00 53.91 199 VAL A N 1
ATOM 1613 C CA . VAL A 1 199 ? 2.341 14.485 -26.603 1.00 53.91 199 VAL A CA 1
ATOM 1614 C C . VAL A 1 199 ? 2.066 14.501 -28.089 1.00 53.91 199 VAL A C 1
ATOM 1616 O O . VAL A 1 199 ? 2.071 13.438 -28.712 1.00 53.91 199 VAL A O 1
ATOM 1619 N N . GLU A 1 200 ? 1.858 15.690 -28.641 1.00 45.72 200 GLU A N 1
ATOM 1620 C CA . GLU A 1 200 ? 1.824 15.890 -30.086 1.00 45.72 200 GLU A CA 1
ATOM 1621 C C . GLU A 1 200 ? 3.180 15.485 -30.681 1.00 45.72 200 GLU A C 1
ATOM 1623 O O . GLU A 1 200 ? 4.247 15.774 -30.125 1.00 45.72 200 GLU A O 1
ATOM 1628 N N . SER A 1 201 ? 3.148 14.707 -31.762 1.00 42.16 201 SER A N 1
ATOM 1629 C CA . SER A 1 201 ? 4.330 14.495 -32.590 1.00 42.16 201 SER A CA 1
ATOM 1630 C C . SER A 1 201 ? 4.635 15.799 -33.306 1.00 42.16 201 SER A C 1
ATOM 1632 O O . SER A 1 201 ? 3.779 16.322 -34.006 1.00 42.16 201 SER A O 1
ATOM 1634 N N . VAL A 1 202 ? 5.847 16.309 -33.114 1.00 47.97 202 VAL A N 1
ATOM 1635 C CA . VAL A 1 202 ? 6.427 17.236 -34.081 1.00 47.97 202 VAL A CA 1
ATOM 1636 C C . VAL A 1 202 ? 6.867 16.355 -35.248 1.00 47.97 202 VAL A C 1
ATOM 1638 O O . VAL A 1 202 ? 7.677 15.448 -35.029 1.00 47.97 202 VAL A O 1
ATOM 1641 N N . ASP A 1 203 ? 6.221 16.538 -36.397 1.00 43.09 203 ASP A N 1
ATOM 1642 C CA . ASP A 1 203 ? 6.551 15.873 -37.664 1.00 43.09 203 ASP A CA 1
ATOM 1643 C C . ASP A 1 203 ? 7.885 16.375 -38.238 1.00 43.09 203 ASP A C 1
ATOM 1645 O O . ASP A 1 203 ? 8.213 17.570 -38.031 1.00 43.09 203 ASP A O 1
#

Organism: NCBI:txid451672

Sequence (203 aa):
MPKSRLKWEYTEDDMAEAILDITDHGFSPLQAAQRRGVPRTTLIDRLNGRGAAEDQIQPRRRLSKNQEDRLAFWILRQESLGYAPSHSQIRACVMGLLRQQGEHPDLGRNWVIKFINRRADLKTKMGLDSLVVGSADPKRKAFLKGPQTRNWTSFIEAVTADGRALVPGIIFKGKELQKQWFLKEFKQIADWYYIAQQVESVD

Secondary structure (DSSP, 8-state):
-PPPPP-----HHHHHHHHHHHHTS---HHHHHHHHT--HHHHHHHHTT---TTTSPPTT-SS-HHHHHHHHHHHHHHHHTTBPPBHHHHHHHHHHHHHHTT------TTHHHHHHHT-TTEEEEE-SSSEEEEES-TTS---B--S-----EEEE--B-TTSPBPPPEEEEEESS--GGGS-GGGGGT---EEEEEE-----

InterPro domains:
  IPR004875 DDE superfamily endonuclease domain [PF03184] (150-198)
  IPR006600 HTH CenpB-type DNA-binding domain [PF03221] (66-125)
  IPR006600 HTH CenpB-type DNA-binding domain [PS51253] (55-125)
  IPR006600 HTH CenpB-type DNA-binding domain [SM00674] (61-125)
  IPR007889 DNA binding HTH domain, Psq-type [PF05225] (11-52)
  IPR007889 DNA binding HTH domain, Psq-type [PS50960] (1-53)
  IPR009057 Homedomain-like superfamily [SSF46689] (8-61)

Radius of gyration: 21.06 Å; chains: 1; bounding box: 46×50×69 Å

pLDDT: mean 71.93, std 18.15, range [35.94, 96.06]

Foldseek 3Di:
DPDDPDDQDADVVLLVQLLCCCPPVVDDLVVSCVVSSHDSVVSVVVVVPDDDPQQDAPVPGPGGNVLLVLLQVVQQVCQVVLRFAALVRSLVVQLLVCVLVVHDSDDDPCNSVVSQVVDCQKDFDDDPPHTGMYGPPPVRDSGHPDDDPDPQWDWDWDADPVGRTDAIEIEGEEQDDDCVVPDPVCVVNDVHHYHYHHDDDPD